Protein AF-0000000085070006 (afdb_homodimer)

InterPro domains:
  IPR004375 NanQ anomerase/TabA/YiaL family [PF04074] (1-152)
  IPR004375 NanQ anomerase/TabA/YiaL family [PTHR34986] (1-152)
  IPR004375 NanQ anomerase/TabA/YiaL family [TIGR00022] (1-152)
  IPR037012 NanQ anomerase/TabA/YiaL superfamily [G3DSA:2.60.120.370] (1-153)

Foldseek 3Di:
DDKDFLVCQVVCCVVDVLSVVVSVCVVPDDLVPDDAAKADDPPPQKIKGKDKDWFAAPQVWWWKAFAFWKKKKAWQADKFKKKKDFQVPADFPDDQDPVVGMTTHHCVVCVVRIDIGMDHRRMIDIDHRRMTMTPRHDPDIDITIMMIMIHGD/DDKDFLVCQVVCCVVDVLSVVVSVCVVPDDLVPDDAAKADDPPPQKIKGKDKDWFAAPQVWWKKAFQFWKKKKAWQADKFKKKKDFQVPADFPDDQDPVVGMTTHHCVVCVVRIDIGMDHRRMIDIDHRRMIMTPRHDPDIDITIMMIMIHGD

Secondary structure (DSSP, 8-state):
-EEEEGGGGGGGTTT-HHHHHHHHHHHHS-TTSSPSEEEESSTTSEEEEEEEEE-B-GGGS-EEE-SSEEEEEEEEESEEEEEEEE-TT---SS--BTTTTBEEE-HHHHGGG-EEEEEETTEEEEE-TTEEEEEEE-SS--EEEEEEEEEE-/-EEEEGGGGGGGTTT-HHHHHHHHHHHHS-TTSSPSEEEESSTTSEEEEEEEEE-B-GGGS-EEE-SSEEEEEEEEESEEEEEEEE-TT---SS--BTTTTBEEE-HHHHGGG-EEEEEETTEEEEE-TTEEEEEEE-SS--EEEEEEEEEE-

Radius of gyration: 18.98 Å; Cα contacts (8 Å, |Δi|>4): 764; chains: 2; bounding box: 38×50×46 Å

pLDDT: mean 96.72, std 2.33, range [86.94, 98.88]

Solvent-accessible surface area (backbone atoms only — not comparable to full-atom values): 15700 Å² total; per-residue (Å²): 67,38,43,46,49,56,90,55,46,76,62,53,34,60,56,35,70,62,55,28,50,50,52,50,49,63,72,73,51,74,65,88,75,52,72,72,42,78,46,70,76,53,58,88,48,24,29,38,36,37,43,75,49,64,25,34,50,58,88,78,42,58,29,33,30,27,73,55,34,27,41,39,38,32,28,69,36,50,54,36,27,33,37,36,34,73,36,88,89,66,74,60,71,42,76,72,35,78,90,76,39,37,28,36,27,53,38,86,87,41,53,90,70,38,21,58,35,72,41,39,50,53,22,33,35,39,34,43,52,58,28,29,33,20,76,58,13,26,95,58,74,31,64,26,37,35,37,36,34,40,30,53,103,69,37,44,46,50,57,90,55,45,76,62,54,32,59,57,34,71,62,56,29,51,49,50,50,48,60,73,74,51,73,66,91,76,53,71,71,42,79,46,70,77,54,58,89,47,25,29,37,36,37,44,75,48,64,26,34,52,58,87,79,42,58,30,33,30,26,72,55,34,24,41,39,37,32,28,69,38,47,54,34,27,32,36,35,36,74,35,86,89,67,73,59,72,42,76,72,34,77,91,77,40,35,28,36,28,54,38,86,88,40,55,88,70,40,21,57,37,72,42,40,50,52,22,35,36,39,35,45,51,58,28,29,33,20,77,60,13,25,96,58,75,31,64,29,36,35,36,38,34,40,28,53,103

Sequence (306 aa):
MIVDTLANRQIYTAINPRIAKALEHLATTDFSQLEVGRYELEGKDLFVIVNDYQTKPKELEPFEVHQQYIDVQYVVSGEEEFGYLPLANQIPSKAYNSEHDYANFDYESNKDDAAFIPLKAGMFALFFPDDIHMPGTGANASQVRKVVIKVRAMIVDTLANRQIYTAINPRIAKALEHLATTDFSQLEVGRYELEGKDLFVIVNDYQTKPKELEPFEVHQQYIDVQYVVSGEEEFGYLPLANQIPSKAYNSEHDYANFDYESNKDDAAFIPLKAGMFALFFPDDIHMPGTGANASQVRKVVIKVRA

Nearest PDB structures (foldseek):
  1s4c-assembly2_B  TM=8.547E-01  e=4.393E-13  Haemophilus influenzae
  1s4c-assembly1_A  TM=8.784E-01  e=7.721E-13  Haemophilus influenzae
  1s4c-assembly2_C  TM=8.406E-01  e=1.815E-11  Haemophilus influenzae
  4tsd-assembly1_A  TM=8.388E-01  e=7.432E-11  Helicobacter pylori 26695
  4diq-assembly1_B  TM=6.222E-01  e=4.261E-04  Homo sapiens

Structure (mmCIF, N/CA/C/O backbone):
data_AF-0000000085070006-model_v1
#
loop_
_entity.id
_entity.type
_entity.pdbx_description
1 polymer 'YhcH/YjgK/YiaL family protein'
#
loop_
_atom_site.group_PDB
_atom_site.id
_atom_site.type_symbol
_atom_site.label_atom_id
_atom_site.label_alt_id
_atom_site.label_comp_id
_atom_site.label_asym_id
_atom_site.label_entity_id
_atom_site.label_seq_id
_atom_site.pdbx_PDB_ins_code
_atom_site.Cartn_x
_atom_site.Cartn_y
_atom_site.Cartn_z
_atom_site.occupancy
_atom_site.B_iso_or_equiv
_atom_site.auth_seq_id
_atom_site.auth_comp_id
_atom_site.auth_asym_id
_atom_site.auth_atom_id
_atom_site.pdbx_PDB_model_num
ATOM 1 N N . MET A 1 1 ? 4.77 1.312 1.954 1 97.81 1 MET A N 1
ATOM 2 C CA . MET A 1 1 ? 3.465 1.912 2.221 1 97.81 1 MET A CA 1
ATOM 3 C C . MET A 1 1 ? 2.434 0.843 2.566 1 97.81 1 MET A C 1
ATOM 5 O O . MET A 1 1 ? 2.502 -0.279 2.059 1 97.81 1 MET A O 1
ATOM 9 N N . ILE A 1 2 ? 1.512 1.185 3.432 1 98.5 2 ILE A N 1
ATOM 10 C CA . ILE A 1 2 ? 0.329 0.389 3.738 1 98.5 2 ILE A CA 1
ATOM 11 C C . ILE A 1 2 ? -0.93 1.176 3.381 1 98.5 2 ILE A C 1
ATOM 13 O O . ILE A 1 2 ? -1.037 2.363 3.697 1 98.5 2 ILE A O 1
ATOM 17 N N . VAL A 1 3 ? -1.862 0.59 2.686 1 98.25 3 VAL A N 1
ATOM 18 C CA . VAL A 1 3 ? -3.176 1.159 2.408 1 98.25 3 VAL A CA 1
ATOM 19 C C . VAL A 1 3 ? -4.266 0.155 2.783 1 98.25 3 VAL A C 1
ATOM 21 O O . VAL A 1 3 ? -4.211 -1.007 2.373 1 98.25 3 VAL A O 1
ATOM 24 N N . ASP A 1 4 ? -5.238 0.61 3.541 1 98.12 4 ASP A N 1
ATOM 25 C CA . ASP A 1 4 ? -6.301 -0.296 3.973 1 98.12 4 ASP A CA 1
ATOM 26 C C . ASP A 1 4 ? -7.488 0.479 4.531 1 98.12 4 ASP A C 1
ATOM 28 O O . ASP A 1 4 ? -7.449 1.708 4.621 1 98.12 4 ASP A O 1
ATOM 32 N N . THR A 1 5 ? -8.578 -0.217 4.711 1 97.44 5 THR A N 1
ATOM 33 C CA . THR A 1 5 ? -9.68 0.343 5.488 1 97.44 5 THR A CA 1
ATOM 34 C C . THR A 1 5 ? -9.391 0.252 6.98 1 97.44 5 THR A C 1
ATOM 36 O O . THR A 1 5 ? -8.727 -0.684 7.438 1 97.44 5 THR A O 1
ATOM 39 N N . LEU A 1 6 ? -9.938 1.183 7.695 1 98 6 LEU A N 1
ATOM 40 C CA . LEU A 1 6 ? -9.703 1.224 9.133 1 98 6 LEU A CA 1
ATOM 41 C C . LEU A 1 6 ? -10.305 -0.003 9.812 1 98 6 LEU A C 1
ATOM 43 O O . LEU A 1 6 ? -9.852 -0.403 10.891 1 98 6 LEU A O 1
ATOM 47 N N . ALA A 1 7 ? -11.258 -0.602 9.203 1 96.19 7 ALA A N 1
ATOM 48 C CA . ALA A 1 7 ? -11.859 -1.823 9.727 1 96.19 7 ALA A CA 1
ATOM 49 C C . ALA A 1 7 ? -10.812 -2.922 9.898 1 96.19 7 ALA A C 1
ATOM 51 O O . ALA A 1 7 ? -10.961 -3.803 10.75 1 96.19 7 ALA A O 1
ATOM 52 N N . ASN A 1 8 ? -9.758 -2.867 9.156 1 97.06 8 ASN A N 1
ATOM 53 C CA . ASN A 1 8 ? -8.727 -3.895 9.172 1 97.06 8 ASN A CA 1
ATOM 54 C C . ASN A 1 8 ? -7.531 -3.471 10.023 1 97.06 8 ASN A C 1
ATOM 56 O O . ASN A 1 8 ? -6.461 -4.082 9.945 1 97.06 8 ASN A O 1
ATOM 60 N N . ARG A 1 9 ? -7.676 -2.547 10.883 1 97.88 9 ARG A N 1
ATOM 61 C CA . ARG A 1 9 ? -6.562 -1.927 11.594 1 97.88 9 ARG A CA 1
ATOM 62 C C . ARG A 1 9 ? -5.805 -2.953 12.422 1 97.88 9 ARG A C 1
ATOM 64 O O . ARG A 1 9 ? -4.594 -2.828 12.625 1 97.88 9 ARG A O 1
ATOM 71 N N . GLN A 1 10 ? -6.445 -4 12.852 1 97.44 10 GLN A N 1
ATOM 72 C CA . GLN A 1 10 ? -5.832 -4.969 13.75 1 97.44 10 GLN A CA 1
ATOM 73 C C . GLN A 1 10 ? -4.68 -5.703 13.07 1 97.44 10 GLN A C 1
ATOM 75 O O . GLN A 1 10 ? -3.768 -6.195 13.734 1 97.44 10 GLN A O 1
ATOM 80 N N . ILE A 1 11 ? -4.66 -5.754 11.797 1 96.88 11 ILE A N 1
ATOM 81 C CA . ILE A 1 11 ? -3.619 -6.43 11.031 1 96.88 11 ILE A CA 1
ATOM 82 C C . ILE A 1 11 ? -2.27 -5.77 11.297 1 96.88 11 ILE A C 1
ATOM 84 O O . ILE A 1 11 ? -1.236 -6.441 11.32 1 96.88 11 ILE A O 1
ATOM 88 N N . TYR A 1 12 ? -2.266 -4.523 11.641 1 98 12 TYR A N 1
ATOM 89 C CA . TYR A 1 12 ? -1.036 -3.742 11.555 1 98 12 TYR A CA 1
ATOM 90 C C . TYR A 1 12 ? -0.549 -3.34 12.938 1 98 12 TYR A C 1
ATOM 92 O O . TYR A 1 12 ? 0.484 -2.68 13.078 1 98 12 TYR A O 1
ATOM 100 N N . THR A 1 13 ? -1.253 -3.729 14 1 96.75 13 THR A N 1
ATOM 101 C CA . THR A 1 13 ? -0.985 -3.242 15.352 1 96.75 13 THR A CA 1
ATOM 102 C C . THR A 1 13 ? 0.362 -3.752 15.852 1 96.75 13 THR A C 1
ATOM 104 O O . THR A 1 13 ? 0.996 -3.117 16.703 1 96.75 13 THR A O 1
ATOM 107 N N . ALA A 1 14 ? 0.862 -4.812 15.289 1 96.38 14 ALA A N 1
ATOM 108 C CA . ALA A 1 14 ? 2.092 -5.422 15.789 1 96.38 14 ALA A CA 1
ATOM 109 C C . ALA A 1 14 ? 3.322 -4.766 15.172 1 96.38 14 ALA A C 1
ATOM 111 O O . ALA A 1 14 ? 4.449 -5.004 15.609 1 96.38 14 ALA A O 1
ATOM 112 N N . ILE A 1 15 ? 3.148 -3.912 14.203 1 96.88 15 ILE A N 1
ATOM 113 C CA . ILE A 1 15 ? 4.273 -3.303 13.5 1 96.88 15 ILE A CA 1
ATOM 114 C C . ILE A 1 15 ? 5.016 -2.354 14.438 1 96.88 15 ILE A C 1
ATOM 116 O O . ILE A 1 15 ? 6.246 -2.336 14.469 1 96.88 15 ILE A O 1
ATOM 120 N N . ASN A 1 16 ? 4.32 -1.608 15.156 1 95.5 16 ASN A N 1
ATOM 121 C CA . ASN A 1 16 ? 4.789 -0.542 16.031 1 95.5 16 ASN A CA 1
ATOM 122 C C . ASN A 1 16 ? 3.729 -0.145 17.047 1 95.5 16 ASN A C 1
ATOM 124 O O . ASN A 1 16 ? 2.58 0.119 16.688 1 95.5 16 ASN A O 1
ATOM 128 N N . PRO A 1 17 ? 4.109 -0.13 18.344 1 97 17 PRO A N 1
ATOM 129 C CA . PRO A 1 17 ? 3.111 0.196 19.359 1 97 17 PRO A CA 1
ATOM 130 C C . PRO A 1 17 ? 2.473 1.566 19.141 1 97 17 PRO A C 1
ATOM 132 O O . PRO A 1 17 ? 1.294 1.76 19.453 1 97 17 PRO A O 1
ATOM 135 N N . ARG A 1 18 ? 3.211 2.502 18.672 1 98.31 18 ARG A N 1
ATOM 136 C CA . ARG A 1 18 ? 2.645 3.828 18.438 1 98.31 18 ARG A CA 1
ATOM 137 C C . ARG A 1 18 ? 1.721 3.828 17.234 1 98.31 18 ARG A C 1
ATOM 139 O O . ARG A 1 18 ? 0.737 4.57 17.188 1 98.31 18 ARG A O 1
ATOM 146 N N . ILE A 1 19 ? 2.016 3.008 16.234 1 98.56 19 ILE A N 1
ATOM 147 C CA . ILE A 1 19 ? 1.092 2.84 15.117 1 98.56 19 ILE A CA 1
ATOM 148 C C . ILE A 1 19 ? -0.217 2.23 15.617 1 98.56 19 ILE A C 1
ATOM 150 O O . ILE A 1 19 ? -1.301 2.66 15.211 1 98.56 19 ILE A O 1
ATOM 154 N N . ALA A 1 20 ? -0.065 1.261 16.516 1 98.56 20 ALA A N 1
ATOM 155 C CA . ALA A 1 20 ? -1.253 0.659 17.109 1 98.56 20 ALA A CA 1
ATOM 156 C C . ALA A 1 20 ? -2.113 1.714 17.797 1 98.56 20 ALA A C 1
ATOM 158 O O . ALA A 1 20 ? -3.332 1.753 17.609 1 98.56 20 ALA A O 1
ATOM 159 N N . LYS A 1 21 ? -1.528 2.531 18.547 1 98.75 21 LYS A N 1
ATOM 160 C CA . LYS A 1 21 ? -2.232 3.6 19.25 1 98.75 21 LYS A CA 1
ATOM 161 C C . LYS A 1 21 ? -2.871 4.578 18.266 1 98.75 21 LYS A C 1
ATOM 163 O O . LYS A 1 21 ? -4.004 5.016 18.469 1 98.75 21 LYS A O 1
ATOM 168 N N . ALA A 1 22 ? -2.135 4.898 17.25 1 98.88 22 ALA A N 1
ATOM 169 C CA . ALA A 1 22 ? -2.645 5.816 16.234 1 98.88 22 ALA A CA 1
ATOM 170 C C . ALA A 1 22 ? -3.902 5.262 15.578 1 98.88 22 ALA A C 1
ATOM 172 O O . ALA A 1 22 ? -4.918 5.953 15.484 1 98.88 22 ALA A O 1
ATOM 173 N N . LEU A 1 23 ? -3.814 4.031 15.172 1 98.81 23 LEU A N 1
ATOM 174 C CA . LEU A 1 23 ? -4.938 3.412 14.477 1 98.81 23 LEU A CA 1
ATOM 175 C C . LEU A 1 23 ? -6.141 3.273 15.398 1 98.81 23 LEU A C 1
ATOM 177 O O . LEU A 1 23 ? -7.281 3.467 14.977 1 98.81 23 LEU A O 1
ATOM 181 N N . GLU A 1 24 ? -5.887 2.943 16.594 1 98.69 24 GLU A N 1
ATOM 182 C CA . GLU A 1 24 ? -6.969 2.869 17.578 1 98.69 24 GLU A CA 1
ATOM 183 C C . GLU A 1 24 ? -7.602 4.238 17.797 1 98.69 24 GLU A C 1
ATOM 185 O O . GLU A 1 24 ? -8.828 4.352 17.906 1 98.69 24 GLU A O 1
ATOM 190 N N . HIS A 1 25 ? -6.746 5.25 17.906 1 98.81 25 HIS A N 1
ATOM 191 C CA . HIS A 1 25 ? -7.25 6.609 18.062 1 98.81 25 HIS A CA 1
ATOM 192 C C . HIS A 1 25 ? -8.141 7.012 16.891 1 98.81 25 HIS A C 1
ATOM 194 O O . HIS A 1 25 ? -9.188 7.633 17.094 1 98.81 25 HIS A O 1
ATOM 200 N N . LEU A 1 26 ? -7.738 6.66 15.719 1 98.75 26 LEU A N 1
ATOM 201 C CA . LEU A 1 26 ? -8.547 6.945 14.547 1 98.75 26 LEU A CA 1
ATOM 202 C C . LEU A 1 26 ? -9.906 6.262 14.641 1 98.75 26 LEU A C 1
ATOM 204 O O . LEU A 1 26 ? -10.93 6.836 14.258 1 98.75 26 LEU A O 1
ATOM 208 N N . ALA A 1 27 ? -9.914 5.07 15.133 1 98.06 27 ALA A N 1
ATOM 209 C CA . ALA A 1 27 ? -11.117 4.242 15.148 1 98.06 27 ALA A CA 1
ATOM 210 C C . ALA A 1 27 ? -12.078 4.688 16.234 1 98.06 27 ALA A C 1
ATOM 212 O O . ALA A 1 27 ? -13.289 4.465 16.141 1 98.06 27 ALA A O 1
ATOM 213 N N . THR A 1 28 ? -11.594 5.34 17.25 1 97.94 28 THR A N 1
ATOM 214 C CA . THR A 1 28 ? -12.422 5.547 18.422 1 97.94 28 THR A CA 1
ATOM 215 C C . THR A 1 28 ? -12.727 7.031 18.625 1 97.94 28 THR A C 1
ATOM 217 O O . THR A 1 28 ? -13.484 7.402 19.516 1 97.94 28 THR A O 1
ATOM 220 N N . THR A 1 29 ? -12.156 7.895 17.859 1 98.12 29 THR A N 1
ATOM 221 C CA . THR A 1 29 ? -12.383 9.328 17.969 1 98.12 29 THR A CA 1
ATOM 222 C C . THR A 1 29 ? -13.336 9.812 16.891 1 98.12 29 THR A C 1
ATOM 224 O O . THR A 1 29 ? -13.227 9.406 15.727 1 98.12 29 THR A O 1
ATOM 227 N N . ASP A 1 30 ? -14.297 10.688 17.234 1 97.88 30 ASP A N 1
ATOM 228 C CA . ASP A 1 30 ? -15.156 11.336 16.25 1 97.88 30 ASP A CA 1
ATOM 229 C C . ASP A 1 30 ? -14.508 12.609 15.711 1 97.88 30 ASP A C 1
ATOM 231 O O . ASP A 1 30 ? -14.664 13.688 16.281 1 97.88 30 ASP A O 1
ATOM 235 N N . PHE A 1 31 ? -13.914 12.539 14.594 1 98.12 31 PHE A N 1
ATOM 236 C CA . PHE A 1 31 ? -13.148 13.648 14.031 1 98.12 31 PHE A CA 1
ATOM 237 C C . PHE A 1 31 ? -14.055 14.617 13.281 1 98.12 31 PHE A C 1
ATOM 239 O O . PHE A 1 31 ? -13.625 15.695 12.883 1 98.12 31 PHE A O 1
ATOM 246 N N . SER A 1 32 ? -15.227 14.234 13.094 1 95.06 32 SER A N 1
ATOM 247 C CA . SER A 1 32 ? -16.141 15.133 12.398 1 95.06 32 SER A CA 1
ATOM 248 C C . SER A 1 32 ? -16.453 16.359 13.242 1 95.06 32 SER A C 1
ATOM 250 O O . SER A 1 32 ? -16.859 17.406 12.711 1 95.06 32 SER A O 1
ATOM 252 N N . GLN A 1 33 ? -16.125 16.25 14.539 1 91.31 33 GLN A N 1
ATOM 253 C CA . GLN A 1 33 ? -16.516 17.328 15.445 1 91.31 33 GLN A CA 1
ATOM 254 C C . GLN A 1 33 ? -15.305 18.078 15.961 1 91.31 33 GLN A C 1
ATOM 256 O O . GLN A 1 33 ? -15.438 19.109 16.609 1 91.31 33 GLN A O 1
ATOM 261 N N . LEU A 1 34 ? -14.203 17.594 15.664 1 96.12 34 LEU A N 1
ATOM 262 C CA . LEU A 1 34 ? -12.984 18.203 16.156 1 96.12 34 LEU A CA 1
ATOM 263 C C . LEU A 1 34 ? -12.57 19.375 15.281 1 96.12 34 LEU A C 1
ATOM 265 O O . LEU A 1 34 ? -12.664 19.312 14.055 1 96.12 34 LEU A O 1
ATOM 269 N N . GLU A 1 35 ? -12.125 20.469 15.852 1 98.06 35 GLU A N 1
ATOM 270 C CA . GLU A 1 35 ? -11.617 21.594 15.086 1 98.06 35 GLU A CA 1
ATOM 271 C C . GLU A 1 35 ? -10.312 21.234 14.375 1 98.06 35 GLU A C 1
ATOM 273 O O . GLU A 1 35 ? -9.539 20.422 14.859 1 98.06 35 GLU A O 1
ATOM 278 N N . VAL A 1 36 ? -10.133 21.875 13.273 1 98.44 36 VAL A N 1
ATOM 279 C CA . VAL A 1 36 ? -8.852 21.766 12.594 1 98.44 36 VAL A CA 1
ATOM 280 C C . VAL A 1 36 ? -7.73 22.203 13.531 1 98.44 36 VAL A C 1
ATOM 282 O O . VAL A 1 36 ? -7.879 23.188 14.266 1 98.44 36 VAL A O 1
ATOM 285 N N . GLY A 1 37 ? -6.648 21.469 13.523 1 98.38 37 GLY A N 1
ATOM 286 C CA . GLY A 1 37 ? -5.539 21.828 14.391 1 98.38 37 GLY A CA 1
ATOM 287 C C . GLY A 1 37 ? -4.688 20.641 14.789 1 98.38 37 GLY A C 1
ATOM 288 O O . GLY A 1 37 ? -4.781 19.562 14.18 1 98.38 37 GLY A O 1
ATOM 289 N N . ARG A 1 38 ? -3.791 20.922 15.727 1 98.31 38 ARG A N 1
ATOM 290 C CA . ARG A 1 38 ? -2.832 19.922 16.203 1 98.31 38 ARG A CA 1
ATOM 291 C C . ARG A 1 38 ? -3.178 19.469 17.625 1 98.31 38 ARG A C 1
ATOM 293 O O . ARG A 1 38 ? -3.523 20.297 18.484 1 98.31 38 ARG A O 1
ATOM 300 N N . TYR A 1 39 ? -3.152 18.188 17.859 1 98.38 39 TYR A N 1
ATOM 301 C CA . TYR A 1 39 ? -3.438 17.578 19.156 1 98.38 39 TYR A CA 1
ATOM 302 C C . TYR A 1 39 ? -2.355 16.578 19.547 1 98.38 39 TYR A C 1
ATOM 304 O O . TYR A 1 39 ? -2.059 15.656 18.781 1 98.38 39 TYR A O 1
ATOM 312 N N . GLU A 1 40 ? -1.821 16.703 20.75 1 98.44 40 GLU A N 1
ATOM 313 C CA . GLU A 1 40 ? -0.785 15.781 21.203 1 98.44 40 GLU A CA 1
ATOM 314 C C . GLU A 1 40 ? -1.393 14.562 21.891 1 98.44 40 GLU A C 1
ATOM 316 O O . GLU A 1 40 ? -2.344 14.695 22.672 1 98.44 40 GLU A O 1
ATOM 321 N N . LEU A 1 41 ? -0.906 13.375 21.562 1 98.31 41 LEU A N 1
ATOM 322 C CA . LEU A 1 41 ? -1.242 12.148 22.281 1 98.31 41 LEU A CA 1
ATOM 323 C C . LEU A 1 41 ? -0.111 11.734 23.219 1 98.31 41 LEU A C 1
ATOM 325 O O . LEU A 1 41 ? -0.351 11.398 24.375 1 98.31 41 LEU A O 1
ATOM 329 N N . GLU A 1 42 ? 1.047 11.711 22.719 1 98.31 42 GLU A N 1
ATOM 330 C CA . GLU A 1 42 ? 2.268 11.453 23.469 1 98.31 42 GLU A CA 1
ATOM 331 C C . GLU A 1 42 ? 3.354 12.469 23.141 1 98.31 42 GLU A C 1
ATOM 333 O O . GLU A 1 42 ? 4.469 12.094 22.766 1 98.31 42 GLU A O 1
ATOM 338 N N . GLY A 1 43 ? 2.988 13.719 23.328 1 97.81 43 GLY A N 1
ATOM 339 C CA . GLY A 1 43 ? 3.918 14.789 23 1 97.81 43 GLY A CA 1
ATOM 340 C C . GLY A 1 43 ? 4.359 14.773 21.547 1 97.81 43 GLY A C 1
ATOM 341 O O . GLY A 1 43 ? 3.525 14.688 20.641 1 97.81 43 GLY A O 1
ATOM 342 N N . LYS A 1 44 ? 5.684 14.859 21.391 1 97.31 44 LYS A N 1
ATOM 343 C CA . LYS A 1 44 ? 6.234 14.93 20.031 1 97.31 44 LYS A CA 1
ATOM 344 C C . LYS A 1 44 ? 6.375 13.539 19.422 1 97.31 44 LYS A C 1
ATOM 346 O O . LYS A 1 44 ? 6.633 13.406 18.234 1 97.31 44 LYS A O 1
ATOM 351 N N . ASP A 1 45 ? 6.137 12.539 20.219 1 98.31 45 ASP A N 1
ATOM 352 C CA . ASP A 1 45 ? 6.324 11.188 19.719 1 98.31 45 ASP A CA 1
ATOM 353 C C . ASP A 1 45 ? 5.086 10.703 18.969 1 98.31 45 ASP A C 1
ATOM 355 O O . ASP A 1 45 ? 5.164 9.773 18.156 1 98.31 45 ASP A O 1
ATOM 359 N N . LEU A 1 46 ? 3.95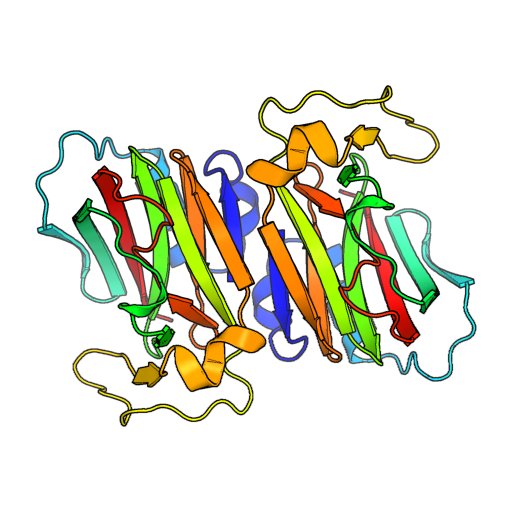5 11.242 19.328 1 98.81 46 LEU A N 1
ATOM 360 C CA . LEU A 1 46 ? 2.674 10.875 18.734 1 98.81 46 LEU A CA 1
ATOM 361 C C . LEU A 1 46 ? 1.688 12.039 18.812 1 98.81 46 LEU A C 1
ATOM 363 O O . LEU A 1 46 ? 1.244 12.414 19.906 1 98.81 46 LEU A O 1
ATOM 367 N N . PHE A 1 47 ? 1.367 12.609 17.609 1 98.81 47 PHE A N 1
ATOM 368 C CA . PHE A 1 47 ? 0.427 13.727 17.625 1 98.81 47 PHE A CA 1
ATOM 369 C C . PHE A 1 47 ? -0.442 13.719 16.375 1 98.81 47 PHE A C 1
ATOM 371 O O . PHE A 1 47 ? -0.099 13.078 15.383 1 98.81 47 PHE A O 1
ATOM 378 N N . VAL A 1 48 ? -1.553 14.414 16.469 1 98.81 48 VAL A N 1
ATOM 379 C CA . VAL A 1 48 ? -2.631 14.391 15.484 1 98.81 48 VAL A CA 1
ATOM 380 C C . VAL A 1 48 ? -2.754 15.766 14.82 1 98.81 48 VAL A C 1
ATOM 382 O O . VAL A 1 48 ? -2.678 16.797 15.492 1 98.81 48 VAL A O 1
ATOM 385 N N . ILE A 1 49 ? -2.9 15.781 13.547 1 98.75 49 ILE A N 1
ATOM 386 C CA . ILE A 1 49 ? -3.197 17 12.797 1 98.75 49 ILE A CA 1
ATOM 387 C C . ILE A 1 49 ? -4.5 16.812 12.023 1 98.75 49 ILE A C 1
ATOM 389 O O . ILE A 1 49 ? -4.621 15.906 11.195 1 98.75 49 ILE A O 1
ATOM 393 N N . VAL A 1 50 ? -5.465 17.656 12.359 1 98.75 50 VAL A N 1
ATOM 394 C CA . VAL A 1 50 ? -6.742 17.656 11.656 1 98.75 50 VAL A CA 1
ATOM 395 C C . VAL A 1 50 ? -6.758 18.781 10.609 1 98.75 50 VAL A C 1
ATOM 397 O O . VAL A 1 50 ? -6.484 19.938 10.938 1 98.75 50 VAL A O 1
ATOM 400 N N . ASN A 1 51 ? -7.051 18.391 9.359 1 98.31 51 ASN A N 1
ATOM 401 C CA . ASN A 1 51 ? -7.027 19.328 8.242 1 98.31 51 ASN A CA 1
ATOM 402 C C . ASN A 1 51 ? -8.328 19.281 7.445 1 98.31 51 ASN A C 1
ATOM 404 O O . ASN A 1 51 ? -8.922 18.219 7.277 1 98.31 51 ASN A O 1
ATOM 408 N N . ASP A 1 52 ? -8.742 20.484 6.973 1 98.38 52 ASP A N 1
ATOM 409 C CA . ASP A 1 52 ? -9.758 20.641 5.934 1 98.38 52 ASP A CA 1
ATOM 410 C C . ASP A 1 52 ? -9.195 21.344 4.707 1 98.38 52 ASP A C 1
ATOM 412 O O . ASP A 1 52 ? -8.547 22.391 4.832 1 98.38 52 ASP A O 1
ATOM 416 N N . TYR A 1 53 ? -9.461 20.719 3.537 1 98 53 TYR A N 1
ATOM 417 C CA . TYR A 1 53 ? -8.953 21.375 2.334 1 98 53 TYR A CA 1
ATOM 418 C C . TYR A 1 53 ? -9.703 20.891 1.097 1 98 53 TYR A C 1
ATOM 420 O O . TYR A 1 53 ? -10.5 19.953 1.172 1 98 53 TYR A O 1
ATOM 428 N N . GLN A 1 54 ? -9.484 21.594 0.014 1 98.06 54 GLN A N 1
ATOM 429 C CA . GLN A 1 54 ? -9.859 21.141 -1.323 1 98.06 54 GLN A CA 1
ATOM 430 C C . GLN A 1 54 ? -8.688 20.453 -2.021 1 98.06 54 GLN A C 1
ATOM 432 O O . GLN A 1 54 ? -7.566 20.969 -2.006 1 98.06 54 GLN A O 1
ATOM 437 N N . THR A 1 55 ? -8.969 19.297 -2.578 1 98.44 55 THR A N 1
ATOM 438 C CA . THR A 1 55 ? -7.895 18.641 -3.307 1 98.44 55 THR A CA 1
ATOM 439 C C . THR A 1 55 ? -7.438 19.484 -4.488 1 98.44 55 THR A C 1
ATOM 441 O O . THR A 1 55 ? -8.18 20.359 -4.961 1 98.44 55 THR A O 1
ATOM 444 N N . LYS A 1 56 ? -6.219 19.266 -4.914 1 97.94 56 LYS A N 1
ATOM 445 C CA . LYS A 1 56 ? -5.613 19.984 -6.035 1 97.94 56 LYS A CA 1
ATOM 446 C C . LYS A 1 56 ? -5.113 19.016 -7.098 1 97.94 56 LYS A C 1
ATOM 448 O O . LYS A 1 56 ? -4.875 17.844 -6.812 1 97.94 56 LYS A O 1
ATOM 453 N N . PRO A 1 57 ? -5.023 19.547 -8.344 1 97.19 57 PRO A N 1
ATOM 454 C CA . PRO A 1 57 ? -4.383 18.703 -9.352 1 97.19 57 PRO A CA 1
ATOM 455 C C . PRO A 1 57 ? -2.979 18.266 -8.938 1 97.19 57 PRO A C 1
ATOM 457 O O . PRO A 1 57 ? -2.23 19.047 -8.352 1 97.19 57 PRO A O 1
ATOM 460 N N . LYS A 1 58 ? -2.645 17 -9.234 1 96.75 58 LYS A N 1
ATOM 461 C CA . LYS A 1 58 ? -1.38 16.422 -8.805 1 96.75 58 LYS A CA 1
ATOM 462 C C . LYS A 1 58 ? -0.194 17.219 -9.32 1 96.75 58 LYS A C 1
ATOM 464 O O . LYS A 1 58 ? 0.853 17.281 -8.68 1 96.75 58 LYS A O 1
ATOM 469 N N . GLU A 1 59 ? -0.331 17.875 -10.461 1 96.19 59 GLU A N 1
ATOM 470 C CA . GLU A 1 59 ? 0.754 18.625 -11.078 1 96.19 59 GLU A CA 1
ATOM 471 C C . GLU A 1 59 ? 1.159 19.812 -10.227 1 96.19 59 GLU A C 1
ATOM 473 O O . GLU A 1 59 ? 2.242 20.375 -10.398 1 96.19 59 GLU A O 1
ATOM 478 N N . LEU A 1 60 ? 0.344 20.188 -9.305 1 95.25 60 LEU A N 1
ATOM 479 C CA . LEU A 1 60 ? 0.576 21.406 -8.516 1 95.25 60 LEU A CA 1
ATOM 480 C C . LEU A 1 60 ? 1.14 21.047 -7.141 1 95.25 60 LEU A C 1
ATOM 482 O O . LEU A 1 60 ? 1.496 21.938 -6.367 1 95.25 60 LEU A O 1
ATOM 486 N N . GLU A 1 61 ? 1.207 19.734 -6.824 1 95.06 61 GLU A N 1
ATOM 487 C CA . GLU A 1 61 ? 1.636 19.312 -5.492 1 95.06 61 GLU A CA 1
ATOM 488 C C . GLU A 1 61 ? 2.992 18.625 -5.547 1 95.06 61 GLU A C 1
ATOM 490 O O . GLU A 1 61 ? 3.275 17.875 -6.48 1 95.06 61 GLU A O 1
ATOM 495 N N . PRO A 1 62 ? 3.797 18.859 -4.562 1 94.44 62 PRO A N 1
ATOM 496 C CA . PRO A 1 62 ? 5.078 18.156 -4.508 1 94.44 62 PRO A CA 1
ATOM 497 C C . PRO A 1 62 ? 4.977 16.797 -3.822 1 94.44 62 PRO A C 1
ATOM 499 O O . PRO A 1 62 ? 4.07 16.578 -3.014 1 94.44 62 PRO A O 1
ATOM 502 N N . PHE A 1 63 ? 5.906 15.938 -4.195 1 97.62 63 PHE A N 1
ATOM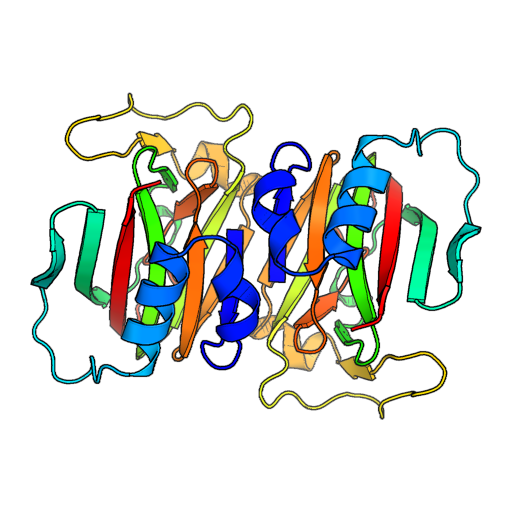 503 C CA . PHE A 1 63 ? 6.176 14.766 -3.373 1 97.62 63 PHE A CA 1
ATOM 504 C C . PHE A 1 63 ? 7.012 15.141 -2.154 1 97.62 63 PHE A C 1
ATOM 506 O O . PHE A 1 63 ? 7.824 16.062 -2.213 1 97.62 63 PHE A O 1
ATOM 513 N N . GLU A 1 64 ? 6.848 14.406 -1.131 1 97.69 64 GLU A N 1
ATOM 514 C CA . GLU A 1 64 ? 7.621 14.648 0.083 1 97.69 64 GLU A CA 1
ATOM 515 C C . GLU A 1 64 ? 8.008 13.336 0.759 1 97.69 64 GLU A C 1
ATOM 517 O O . GLU A 1 64 ? 7.402 12.297 0.501 1 97.69 64 GLU A O 1
ATOM 522 N N . VAL A 1 65 ? 8.969 13.414 1.564 1 97.31 65 VAL A N 1
ATOM 523 C CA . VAL A 1 65 ? 9.352 12.312 2.439 1 97.31 65 VAL A CA 1
ATOM 524 C C . VAL A 1 65 ? 9.672 12.844 3.836 1 97.31 65 VAL A C 1
ATOM 526 O O . VAL A 1 65 ? 10.109 13.992 3.986 1 97.31 65 VAL A O 1
ATOM 529 N N . HIS A 1 66 ? 9.32 12.086 4.828 1 97.69 66 HIS A N 1
ATOM 530 C CA . HIS A 1 66 ? 9.688 12.367 6.215 1 97.69 66 HIS A CA 1
ATOM 531 C C . HIS A 1 66 ? 10.703 11.352 6.734 1 97.69 66 HIS A C 1
ATOM 533 O O . HIS A 1 66 ? 10.625 10.172 6.402 1 97.69 66 HIS A O 1
ATOM 539 N N . GLN A 1 67 ? 11.586 11.836 7.582 1 95.94 67 GLN A N 1
ATOM 540 C CA . GLN A 1 67 ? 12.617 10.938 8.102 1 95.94 67 GLN A CA 1
ATOM 541 C C . GLN A 1 67 ? 12.398 10.641 9.578 1 95.94 67 GLN A C 1
ATOM 543 O O . GLN A 1 67 ? 12.805 9.586 10.07 1 95.94 67 GLN A O 1
ATOM 548 N N . GLN A 1 68 ? 11.727 11.469 10.242 1 97.69 68 GLN A N 1
ATOM 549 C CA . GLN A 1 68 ? 11.578 11.344 11.688 1 97.69 68 GLN A CA 1
ATOM 550 C C . GLN A 1 68 ? 10.242 10.711 12.055 1 97.69 68 GLN A C 1
ATOM 552 O O . GLN A 1 68 ? 10.109 10.094 13.109 1 97.69 68 GLN A O 1
ATOM 557 N N . TYR A 1 69 ? 9.336 10.805 11.148 1 98.44 69 TYR A N 1
ATOM 558 C CA . TYR A 1 69 ? 7.988 10.367 11.5 1 98.44 69 TYR A CA 1
ATOM 559 C C . TYR A 1 69 ? 7.426 9.43 10.43 1 98.44 69 TYR A C 1
ATOM 561 O O . TYR A 1 69 ? 7.715 9.594 9.242 1 98.44 69 TYR A O 1
ATOM 569 N N . ILE A 1 70 ? 6.695 8.508 10.891 1 98.56 70 ILE A N 1
ATOM 570 C CA . ILE A 1 70 ? 5.727 7.797 10.062 1 98.56 70 ILE A CA 1
ATOM 571 C C . ILE A 1 70 ? 4.434 8.609 9.969 1 98.56 70 ILE A C 1
ATOM 573 O O . ILE A 1 70 ? 3.961 9.148 10.969 1 98.56 70 ILE A O 1
ATOM 577 N N . ASP A 1 71 ? 3.939 8.766 8.805 1 98.75 71 ASP A N 1
ATOM 578 C CA . ASP A 1 71 ? 2.645 9.414 8.625 1 98.75 71 ASP A CA 1
ATOM 579 C C . ASP A 1 71 ? 1.516 8.383 8.578 1 98.75 71 ASP A C 1
ATOM 581 O O . ASP A 1 71 ? 1.493 7.523 7.699 1 98.75 71 ASP A O 1
ATOM 585 N N . VAL A 1 72 ? 0.618 8.484 9.477 1 98.81 72 VAL A N 1
ATOM 586 C CA . VAL A 1 72 ? -0.664 7.793 9.367 1 98.81 72 VAL A CA 1
ATOM 587 C C . VAL A 1 72 ? -1.721 8.742 8.812 1 98.81 72 VAL A C 1
ATOM 589 O O . VAL A 1 72 ? -2.205 9.625 9.531 1 98.81 72 VAL A O 1
ATOM 592 N N . GLN A 1 73 ? -2.043 8.594 7.566 1 98.81 73 GLN A N 1
ATOM 593 C CA . GLN A 1 73 ? -3.006 9.438 6.863 1 98.81 73 GLN A CA 1
ATOM 594 C C . GLN A 1 73 ? -4.391 8.797 6.852 1 98.81 73 GLN A C 1
ATOM 596 O O . GLN A 1 73 ? -4.535 7.625 6.508 1 98.81 73 GLN A O 1
ATOM 601 N N . TYR A 1 74 ? -5.395 9.547 7.23 1 98.88 74 TYR A N 1
ATOM 602 C CA . TYR A 1 74 ? -6.746 9 7.328 1 98.88 74 TYR A CA 1
ATOM 603 C C . TYR A 1 74 ? -7.77 9.977 6.754 1 98.88 74 TYR A C 1
ATOM 605 O O . TYR A 1 74 ? -7.785 11.156 7.117 1 98.88 74 TYR A O 1
ATOM 613 N N . VAL A 1 75 ? -8.609 9.484 5.836 1 98.62 75 VAL A N 1
ATOM 614 C CA . VAL A 1 75 ? -9.68 10.305 5.273 1 98.62 75 VAL A CA 1
ATOM 615 C C . VAL A 1 75 ? -10.953 10.133 6.094 1 98.62 75 VAL A C 1
ATOM 617 O O . VAL A 1 75 ? -11.562 9.062 6.09 1 98.62 75 VAL A O 1
ATOM 620 N N . VAL A 1 76 ? -11.305 11.195 6.762 1 98.62 76 VAL A N 1
ATOM 621 C CA . VAL A 1 76 ? -12.531 11.195 7.555 1 98.62 76 VAL A CA 1
ATOM 622 C C . VAL A 1 76 ? -13.742 11.344 6.637 1 98.62 76 VAL A C 1
ATOM 624 O O . VAL A 1 76 ? -14.703 10.578 6.734 1 98.62 76 VAL A O 1
ATOM 627 N N . SER A 1 77 ? -13.68 12.273 5.758 1 98.38 77 SER A N 1
ATOM 628 C CA . SER A 1 77 ? -14.711 12.508 4.758 1 98.38 77 SER A CA 1
ATOM 629 C C . SER A 1 77 ? -14.109 12.992 3.443 1 98.38 77 SER A C 1
ATOM 631 O O . SER A 1 77 ? -13.039 13.60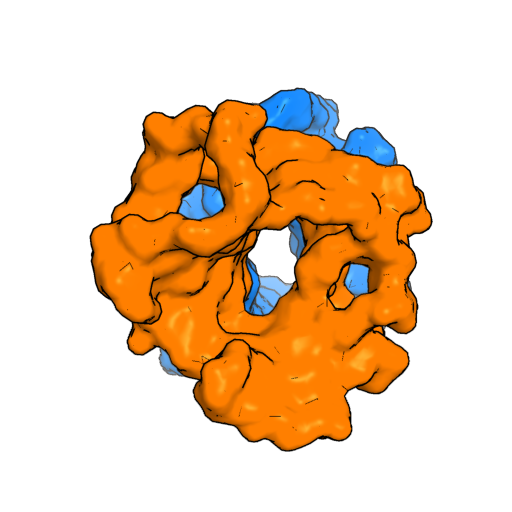9 3.436 1 98.38 77 SER A O 1
ATOM 633 N N . GLY A 1 78 ? -14.836 12.688 2.316 1 97.31 78 GLY A N 1
ATOM 634 C CA . GLY A 1 78 ? -14.328 12.992 0.988 1 97.31 78 GLY A CA 1
ATOM 635 C C . GLY A 1 78 ? -13.422 11.906 0.437 1 97.31 78 GLY A C 1
ATOM 636 O O . GLY A 1 78 ? -13.57 10.727 0.782 1 97.31 78 GLY A O 1
ATOM 637 N N . GLU A 1 79 ? -12.711 12.289 -0.553 1 96.69 79 GLU A N 1
ATOM 638 C CA . GLU A 1 79 ? -11.766 11.398 -1.221 1 96.69 79 GLU A CA 1
ATOM 639 C C . GLU A 1 79 ? -10.586 12.18 -1.807 1 96.69 79 GLU A C 1
ATOM 641 O O . GLU A 1 79 ? -10.75 13.32 -2.23 1 96.69 79 GLU A O 1
ATOM 646 N N . GLU A 1 80 ? -9.469 11.523 -1.764 1 97.69 80 GLU A N 1
ATOM 647 C CA . GLU A 1 80 ? -8.289 12.086 -2.424 1 97.69 80 GLU A CA 1
ATOM 648 C C . GLU A 1 80 ? -7.461 10.992 -3.092 1 97.69 80 GLU A C 1
ATOM 650 O O . GLU A 1 80 ? -7.859 9.828 -3.117 1 97.69 80 GLU A O 1
ATOM 655 N N . GLU A 1 81 ? -6.438 11.438 -3.715 1 96.56 81 GLU A N 1
ATOM 656 C CA . GLU A 1 81 ? -5.426 10.547 -4.281 1 96.56 81 GLU A CA 1
ATOM 657 C C . GLU A 1 81 ? -4.051 10.82 -3.676 1 96.56 81 GLU A C 1
ATOM 659 O O . GLU A 1 81 ? -3.66 11.977 -3.506 1 96.56 81 GLU A O 1
ATOM 664 N N . PHE A 1 82 ? -3.348 9.734 -3.352 1 97.06 82 PHE A N 1
ATOM 665 C CA . PHE A 1 82 ? -1.988 9.859 -2.84 1 97.06 82 PHE A CA 1
ATOM 666 C C . PHE A 1 82 ? -0.974 9.398 -3.881 1 97.06 82 PHE A C 1
ATOM 668 O O . PHE A 1 82 ? -1.075 8.289 -4.406 1 97.06 82 PHE A O 1
ATOM 675 N N . GLY A 1 83 ? -0.03 10.258 -4.152 1 97.69 83 GLY A N 1
ATOM 676 C CA . GLY A 1 83 ? 1.143 9.766 -4.863 1 97.69 83 GLY A CA 1
ATOM 677 C C . GLY A 1 83 ? 2.078 8.961 -3.98 1 97.69 83 GLY A C 1
ATOM 678 O O . GLY A 1 83 ? 2.223 9.25 -2.791 1 97.69 83 GLY A O 1
ATOM 679 N N . TYR A 1 84 ? 2.705 7.957 -4.559 1 97.94 84 TYR A N 1
ATOM 680 C CA . TYR A 1 84 ? 3.656 7.121 -3.832 1 97.94 84 TYR A CA 1
ATOM 681 C C . TYR A 1 84 ? 4.773 6.641 -4.75 1 97.94 84 TYR A C 1
ATOM 683 O O . TYR A 1 84 ? 4.523 6.262 -5.895 1 97.94 84 TYR A O 1
ATOM 691 N N . LEU A 1 85 ? 5.938 6.688 -4.277 1 96.38 85 LEU A N 1
ATOM 692 C CA . LEU A 1 85 ? 7.055 5.926 -4.824 1 96.38 85 LEU A CA 1
ATOM 693 C C . LEU A 1 85 ? 8.109 5.664 -3.754 1 96.38 85 LEU A C 1
ATOM 695 O O . LEU A 1 85 ? 8.25 6.445 -2.809 1 96.38 85 LEU A O 1
ATOM 699 N N . PRO A 1 86 ? 8.844 4.547 -3.883 1 95.88 86 PRO A N 1
ATOM 700 C CA . PRO A 1 86 ? 9.922 4.301 -2.92 1 95.88 86 PRO A CA 1
ATOM 701 C C . PRO A 1 86 ? 11.047 5.324 -3.018 1 95.88 86 PRO A C 1
ATOM 703 O O . PRO A 1 86 ? 11.359 5.801 -4.109 1 95.88 86 PRO A O 1
ATOM 706 N N . LEU A 1 87 ? 11.625 5.734 -1.934 1 94.56 87 LEU A N 1
ATOM 707 C CA . LEU A 1 87 ? 12.742 6.672 -1.915 1 94.56 87 LEU A CA 1
ATOM 708 C C . LEU A 1 87 ? 13.914 6.129 -2.719 1 94.56 87 LEU A C 1
ATOM 710 O O . LEU A 1 87 ? 14.445 6.816 -3.594 1 94.56 87 LEU A O 1
ATOM 714 N N . ALA A 1 88 ? 14.32 4.867 -2.586 1 89.31 88 ALA A N 1
ATOM 715 C CA . ALA A 1 88 ? 15.414 4.227 -3.311 1 89.31 88 ALA A CA 1
ATOM 716 C C . ALA A 1 88 ? 16.469 5.246 -3.738 1 89.31 88 ALA A C 1
ATOM 718 O O . ALA A 1 88 ? 17.062 5.926 -2.896 1 89.31 88 ALA A O 1
ATOM 719 N N . ASN A 1 89 ? 16.703 5.535 -5 1 86.94 89 ASN A N 1
ATOM 720 C CA . ASN A 1 89 ? 17.766 6.402 -5.516 1 86.94 89 ASN A CA 1
ATOM 721 C C . ASN A 1 89 ? 17.203 7.734 -6.012 1 86.94 89 ASN A C 1
ATOM 723 O O . ASN A 1 89 ? 17.812 8.398 -6.848 1 86.94 89 ASN A O 1
ATOM 727 N N . GLN A 1 90 ? 16.078 8.078 -5.465 1 91.44 90 GLN A N 1
ATOM 728 C CA . GLN A 1 90 ? 15.469 9.336 -5.891 1 91.44 90 GLN A CA 1
ATOM 729 C C . GLN A 1 90 ? 16.25 10.531 -5.352 1 91.44 90 GLN A C 1
ATOM 731 O O . GLN A 1 90 ? 16.766 10.484 -4.238 1 91.44 90 GLN A O 1
ATOM 736 N N . ILE A 1 91 ? 16.266 11.656 -6.156 1 92.06 91 ILE A N 1
ATOM 737 C CA . ILE A 1 91 ? 16.984 12.875 -5.801 1 92.06 91 ILE A CA 1
ATOM 738 C C . ILE A 1 91 ? 15.984 13.969 -5.41 1 92.06 91 ILE A C 1
ATOM 740 O O . ILE A 1 91 ? 15.156 14.383 -6.227 1 92.06 91 ILE A O 1
ATOM 744 N N . PRO A 1 92 ? 16.109 14.422 -4.23 1 94.12 92 PRO A N 1
ATOM 745 C CA . PRO A 1 92 ? 15.188 15.484 -3.812 1 94.12 92 PRO A CA 1
ATOM 746 C C . PRO A 1 92 ? 15.406 16.797 -4.57 1 94.12 92 PRO A C 1
ATOM 748 O O . PRO A 1 92 ? 16.516 17.078 -5.008 1 94.12 92 PRO A O 1
ATOM 751 N N . SER A 1 93 ? 14.344 17.516 -4.77 1 93.38 93 SER A N 1
ATOM 752 C CA . SER A 1 93 ? 14.43 18.828 -5.418 1 93.38 93 SER A CA 1
ATOM 753 C C . SER A 1 93 ? 15.008 19.875 -4.477 1 93.38 93 SER A C 1
ATOM 755 O O . SER A 1 93 ? 15.555 20.891 -4.922 1 93.38 93 SER A O 1
ATOM 757 N N . LYS A 1 94 ? 14.797 19.688 -3.182 1 89.88 94 LYS A N 1
ATOM 758 C CA . LYS A 1 94 ? 15.367 20.531 -2.135 1 89.88 94 LYS A CA 1
ATOM 759 C C . LYS A 1 94 ? 15.992 19.688 -1.03 1 89.88 94 LYS A C 1
ATOM 761 O O . LYS A 1 94 ? 15.594 18.547 -0.817 1 89.88 94 LYS A O 1
ATOM 766 N N . ALA A 1 95 ? 16.875 20.312 -0.387 1 90.06 95 ALA A N 1
ATOM 767 C CA . ALA A 1 95 ? 17.547 19.609 0.707 1 90.06 95 ALA A CA 1
ATOM 768 C C . ALA A 1 95 ? 16.578 19.312 1.847 1 90.06 95 ALA A C 1
ATOM 770 O O . ALA A 1 95 ? 15.625 20.078 2.068 1 90.06 95 ALA A O 1
ATOM 771 N N . TYR A 1 96 ? 16.859 18.188 2.482 1 94.75 96 TYR A N 1
ATOM 772 C CA . TYR A 1 96 ? 16.078 17.797 3.643 1 94.75 96 TYR A CA 1
ATOM 773 C C . 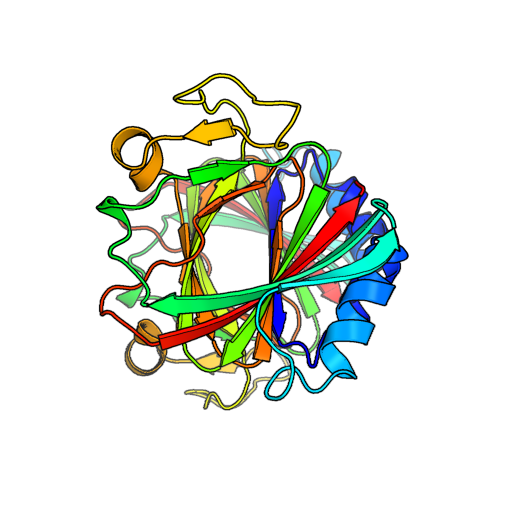TYR A 1 96 ? 16.062 18.891 4.699 1 94.75 96 TYR A C 1
ATOM 775 O O . TYR A 1 96 ? 17.125 19.438 5.047 1 94.75 96 TYR A O 1
ATOM 783 N N . ASN A 1 97 ? 14.898 19.25 5.152 1 95.31 97 ASN A N 1
ATOM 784 C CA . ASN A 1 97 ? 14.711 20.188 6.25 1 95.31 97 ASN A CA 1
ATOM 785 C C . ASN A 1 97 ? 14.484 19.469 7.574 1 95.31 97 ASN A C 1
ATOM 787 O O . ASN A 1 97 ? 13.383 19 7.852 1 95.31 97 ASN A O 1
ATOM 791 N N . SER A 1 98 ? 15.414 19.422 8.414 1 93.56 98 SER A N 1
ATOM 792 C CA . SER A 1 98 ? 15.352 18.656 9.656 1 93.56 98 SER A CA 1
ATOM 793 C C . SER A 1 98 ? 14.367 19.266 10.641 1 93.56 98 SER A C 1
ATOM 795 O O . SER A 1 98 ? 13.758 18.562 11.445 1 93.56 98 SER A O 1
ATOM 797 N N . GLU A 1 99 ? 14.227 20.547 10.57 1 93.31 99 GLU A N 1
ATOM 798 C CA . GLU A 1 99 ? 13.312 21.234 11.477 1 93.31 99 GLU A CA 1
ATOM 799 C C . GLU A 1 99 ? 11.859 20.875 11.18 1 93.31 99 GLU A C 1
ATOM 801 O O . GLU A 1 99 ? 11.062 20.688 12.102 1 93.31 99 GLU A O 1
ATOM 806 N N . HIS A 1 100 ? 11.578 20.719 10 1 93.44 100 HIS A N 1
ATOM 807 C CA . HIS A 1 100 ? 10.195 20.453 9.625 1 93.44 100 HIS A CA 1
ATOM 808 C C . HIS A 1 100 ? 10.023 19 9.172 1 93.44 100 HIS A C 1
ATOM 810 O O . HIS A 1 100 ? 8.914 18.578 8.828 1 93.44 100 HIS A O 1
ATOM 816 N N . ASP A 1 101 ? 11.07 18.266 9.109 1 96.94 101 ASP A N 1
ATOM 817 C CA . ASP A 1 101 ? 11.109 16.828 8.828 1 96.94 101 ASP A CA 1
ATOM 818 C C . ASP A 1 101 ? 10.531 16.531 7.449 1 96.94 101 ASP A C 1
ATOM 820 O O . ASP A 1 101 ? 9.625 15.703 7.316 1 96.94 101 ASP A O 1
ATOM 824 N N . TYR A 1 102 ? 11.031 17.234 6.418 1 95.12 102 TYR A N 1
ATOM 825 C CA . TYR A 1 102 ? 10.617 16.812 5.086 1 95.12 102 TYR A CA 1
ATOM 826 C C . TYR A 1 102 ? 11.656 17.203 4.043 1 95.12 102 TYR A C 1
ATOM 828 O O . TYR A 1 102 ? 12.445 18.125 4.262 1 95.12 102 TYR A O 1
ATOM 836 N N . ALA A 1 103 ? 11.742 16.484 3.012 1 95.69 103 ALA A N 1
ATOM 837 C CA . ALA A 1 103 ? 12.344 16.812 1.72 1 95.69 103 ALA A CA 1
ATOM 838 C C . ALA A 1 103 ? 11.312 16.719 0.597 1 95.69 103 ALA A C 1
ATOM 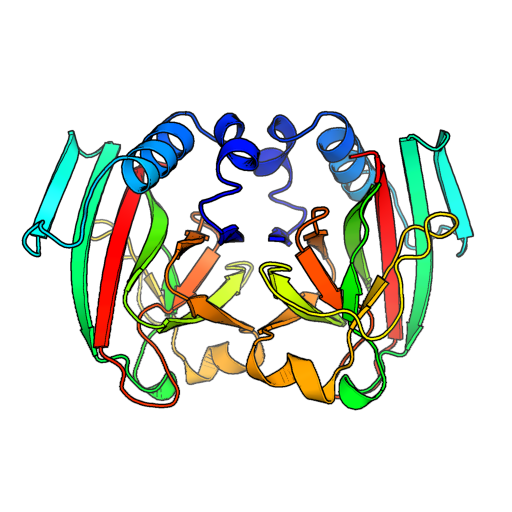840 O O . ALA A 1 103 ? 10.391 15.906 0.66 1 95.69 103 ALA A O 1
ATOM 841 N N . ASN A 1 104 ? 11.5 17.562 -0.41 1 96.44 104 ASN A N 1
ATOM 842 C CA . ASN A 1 104 ? 10.555 17.578 -1.518 1 96.44 104 ASN A CA 1
ATOM 843 C C . ASN A 1 104 ? 11.156 16.969 -2.781 1 96.44 104 ASN A C 1
ATOM 845 O O . ASN A 1 104 ? 12.367 17.016 -2.973 1 96.44 104 ASN A O 1
ATOM 849 N N . PHE A 1 105 ? 10.289 16.391 -3.514 1 96.62 105 PHE A N 1
ATOM 850 C CA . PHE A 1 105 ? 10.602 15.859 -4.836 1 96.62 105 PHE A CA 1
ATOM 851 C C . PHE A 1 105 ? 9.641 16.406 -5.879 1 96.62 105 PHE A C 1
ATOM 853 O O . PHE A 1 105 ? 8.438 16.531 -5.629 1 96.62 105 PHE A O 1
ATOM 860 N N . ASP A 1 106 ? 10.172 16.75 -6.953 1 94.31 106 ASP A N 1
ATOM 861 C CA . ASP A 1 106 ? 9.375 17.406 -7.98 1 94.31 106 ASP A CA 1
ATOM 862 C C . ASP A 1 106 ? 8.453 16.422 -8.688 1 94.31 106 ASP A C 1
ATOM 864 O O . ASP A 1 106 ? 8.836 15.266 -8.914 1 94.31 106 ASP A O 1
ATOM 868 N N . TYR A 1 107 ? 7.285 16.891 -9.086 1 95.62 107 TYR A N 1
ATOM 869 C CA . TYR A 1 107 ? 6.289 16.062 -9.758 1 95.62 107 TYR A CA 1
ATOM 870 C C . TYR A 1 107 ? 6.785 15.602 -11.117 1 95.62 107 TYR A C 1
ATOM 872 O O . TYR A 1 107 ? 6.766 14.406 -11.422 1 95.62 107 TYR A O 1
ATOM 880 N N . GLU A 1 108 ? 7.328 16.5 -11.922 1 94.94 108 GLU A N 1
ATOM 881 C CA . GLU A 1 108 ? 7.656 16.203 -13.312 1 94.94 108 GLU A CA 1
ATOM 882 C C . GLU A 1 108 ? 8.75 15.141 -13.414 1 94.94 108 GLU A C 1
ATOM 884 O O . GLU A 1 108 ? 8.672 14.242 -14.25 1 94.94 108 GLU A O 1
ATOM 889 N N . SER A 1 109 ? 9.695 15.18 -12.492 1 94.38 109 SER A N 1
ATOM 890 C CA . SER A 1 109 ? 10.836 14.273 -12.555 1 94.38 109 SER A CA 1
ATOM 891 C C . SER A 1 109 ? 10.484 12.906 -11.977 1 94.38 109 SER A C 1
ATOM 893 O O . SER A 1 109 ? 11.203 11.93 -12.203 1 94.38 109 SER A O 1
ATOM 895 N N . ASN A 1 110 ? 9.25 12.836 -11.242 1 95.06 110 ASN A N 1
ATOM 896 C CA . ASN A 1 110 ? 8.984 11.609 -10.5 1 95.06 110 ASN A CA 1
ATOM 897 C C . ASN A 1 110 ? 7.652 10.984 -10.906 1 95.06 110 ASN A C 1
ATOM 899 O O . ASN A 1 110 ? 7.348 9.852 -10.523 1 95.06 110 ASN A O 1
ATOM 903 N N . LYS A 1 111 ? 6.914 11.609 -11.734 1 93.94 111 LYS A N 1
ATOM 904 C CA . LYS A 1 111 ? 5.547 11.211 -12.055 1 93.94 111 LYS A CA 1
ATOM 905 C C . LYS A 1 111 ? 5.516 9.852 -12.734 1 93.94 111 LYS A C 1
ATOM 907 O O . LYS A 1 111 ? 4.59 9.062 -12.516 1 93.94 111 LYS A O 1
ATOM 912 N N . ASP A 1 112 ? 6.523 9.492 -13.492 1 89.75 112 ASP A N 1
ATOM 913 C CA . ASP A 1 112 ? 6.496 8.258 -14.273 1 89.75 112 ASP A CA 1
ATOM 914 C C . ASP A 1 112 ? 6.789 7.047 -13.391 1 89.75 112 ASP A C 1
ATOM 916 O O . ASP A 1 112 ? 6.438 5.918 -13.742 1 89.75 112 ASP A O 1
ATOM 920 N N . ASP A 1 113 ? 7.398 7.301 -12.219 1 91.06 113 ASP A N 1
ATOM 921 C CA . ASP A 1 113 ? 7.734 6.223 -11.289 1 91.06 113 ASP A CA 1
ATOM 922 C C . ASP A 1 113 ? 6.699 6.113 -10.18 1 91.06 113 ASP A C 1
ATOM 924 O O . ASP A 1 113 ? 6.727 5.168 -9.383 1 91.06 113 ASP A O 1
ATOM 928 N N . ALA A 1 114 ? 5.75 6.977 -10.172 1 95.31 114 ALA A N 1
ATOM 929 C CA . ALA A 1 114 ? 4.852 7.086 -9.031 1 95.31 114 ALA A CA 1
ATOM 930 C C . ALA A 1 114 ? 3.529 6.375 -9.297 1 95.31 114 ALA A C 1
ATOM 932 O O . ALA A 1 114 ? 3.117 6.234 -10.453 1 95.31 114 ALA A O 1
ATOM 933 N N . ALA A 1 115 ? 2.982 5.867 -8.266 1 94.81 115 ALA A N 1
ATOM 934 C CA . ALA A 1 115 ? 1.593 5.418 -8.266 1 94.81 115 ALA A CA 1
ATOM 935 C C . ALA A 1 115 ? 0.678 6.469 -7.645 1 94.81 115 ALA A C 1
ATOM 937 O O . ALA A 1 115 ? 1.104 7.242 -6.781 1 94.81 115 ALA A O 1
ATOM 938 N N . PHE A 1 116 ? -0.513 6.488 -8.109 1 95.81 116 PHE A N 1
ATOM 939 C CA . PHE A 1 116 ? -1.525 7.359 -7.52 1 95.81 116 PHE A CA 1
ATOM 940 C C . PHE A 1 116 ? -2.711 6.543 -7.02 1 95.81 116 PHE A C 1
ATOM 942 O O . PHE A 1 116 ? -3.443 5.949 -7.812 1 95.81 116 PHE A O 1
ATOM 949 N N . ILE A 1 117 ? -2.893 6.543 -5.699 1 96.44 117 ILE A N 1
ATOM 950 C CA . ILE A 1 117 ? -3.814 5.629 -5.035 1 96.44 117 ILE A CA 1
ATOM 951 C C . ILE A 1 117 ? -4.988 6.414 -4.457 1 96.44 117 ILE A C 1
ATOM 953 O O . ILE A 1 117 ? -4.801 7.316 -3.637 1 96.44 117 ILE A O 1
ATOM 957 N N . PRO A 1 118 ? -6.16 6.043 -4.871 1 95.38 118 PRO A N 1
ATOM 958 C CA . PRO A 1 118 ? -7.312 6.684 -4.227 1 95.38 118 PRO A CA 1
ATOM 959 C C . PRO A 1 118 ? -7.445 6.309 -2.754 1 95.38 118 PRO A C 1
ATOM 961 O O . PRO A 1 118 ? -7.234 5.152 -2.385 1 95.38 118 PRO A O 1
ATOM 964 N N . LEU A 1 119 ? -7.707 7.227 -1.962 1 96.44 119 LEU A N 1
ATOM 965 C CA . LEU A 1 119 ? -8.047 7.055 -0.555 1 96.44 119 LEU A CA 1
ATOM 966 C C . LEU A 1 119 ? -9.406 7.676 -0.245 1 96.44 119 LEU A C 1
ATOM 968 O O . LEU A 1 119 ? -9.578 8.891 -0.371 1 96.44 119 LEU A O 1
ATOM 972 N N . LYS A 1 120 ? -10.312 6.848 0.134 1 95.81 120 LYS A N 1
ATOM 973 C CA . LYS A 1 120 ? -11.688 7.266 0.414 1 95.81 120 LYS A CA 1
ATOM 974 C C . LYS A 1 120 ? -11.953 7.297 1.915 1 95.81 120 LYS A C 1
ATOM 976 O O . LYS A 1 120 ? -11.148 6.801 2.707 1 95.81 120 LYS A O 1
ATOM 981 N N . ALA A 1 121 ? -13.102 7.91 2.223 1 97.25 121 ALA A N 1
ATOM 982 C CA . ALA A 1 121 ? -13.5 7.961 3.627 1 97.25 121 ALA A CA 1
ATOM 983 C C . ALA A 1 121 ? -13.43 6.578 4.27 1 97.25 121 ALA A C 1
ATOM 985 O O . ALA A 1 121 ? -13.891 5.594 3.689 1 97.25 121 ALA A O 1
ATOM 986 N N . GLY A 1 122 ? -12.773 6.539 5.434 1 97.5 122 GLY A N 1
ATOM 987 C CA . GLY A 1 122 ? -12.664 5.285 6.16 1 97.5 122 GLY A CA 1
ATOM 988 C C . GLY A 1 122 ? -11.375 4.535 5.863 1 97.5 122 GLY A C 1
ATOM 989 O O . GLY A 1 122 ? -11.078 3.527 6.504 1 97.5 122 GLY A O 1
ATOM 990 N N . MET A 1 123 ? -10.641 5.008 4.91 1 97.81 123 MET A N 1
ATOM 991 C CA . MET A 1 123 ? -9.359 4.383 4.574 1 97.81 123 MET A CA 1
ATOM 992 C C . MET A 1 123 ? -8.203 5.152 5.195 1 97.81 123 MET A C 1
ATOM 994 O O . MET A 1 123 ? -8.305 6.352 5.445 1 97.81 123 MET A O 1
ATOM 998 N N . PHE A 1 124 ? -7.098 4.402 5.434 1 98.75 124 PHE A N 1
ATOM 999 C CA . PHE A 1 124 ? -5.855 5.016 5.891 1 98.75 124 PHE A CA 1
ATOM 1000 C C . PHE A 1 124 ? -4.68 4.555 5.043 1 98.75 124 PHE A C 1
ATOM 1002 O O . PHE A 1 124 ? -4.773 3.555 4.328 1 98.75 124 PHE A O 1
ATOM 1009 N N . ALA A 1 125 ? -3.621 5.328 5.105 1 98.69 125 ALA A N 1
ATOM 1010 C CA . ALA A 1 125 ? -2.324 4.98 4.531 1 98.69 125 ALA A CA 1
ATOM 1011 C C . ALA A 1 125 ? -1.198 5.234 5.527 1 98.69 125 ALA A C 1
ATOM 1013 O O . ALA A 1 125 ? -1.212 6.238 6.246 1 98.69 125 ALA A O 1
ATOM 1014 N N . LEU A 1 126 ? -0.267 4.316 5.629 1 98.75 126 LEU A N 1
ATOM 1015 C CA . LEU A 1 126 ? 0.973 4.5 6.375 1 98.75 126 LEU A CA 1
ATOM 1016 C C . LEU A 1 126 ? 2.146 4.738 5.43 1 98.75 126 LEU A C 1
ATOM 1018 O O . LEU A 1 126 ? 2.381 3.945 4.512 1 98.75 126 LEU A O 1
ATOM 1022 N N . PHE A 1 127 ? 2.805 5.824 5.672 1 98.62 127 PHE A N 1
ATOM 1023 C CA . PHE A 1 127 ? 4.035 6.113 4.945 1 98.62 127 PHE A CA 1
ATOM 1024 C C . PHE A 1 127 ? 5.23 6.129 5.895 1 98.62 127 PHE A C 1
ATOM 1026 O O . PHE A 1 127 ? 5.312 6.977 6.785 1 98.62 127 PHE A O 1
ATOM 1033 N N . PHE A 1 128 ? 6.172 5.219 5.695 1 98.19 128 PHE A N 1
ATOM 1034 C CA . PHE A 1 128 ? 7.398 5.102 6.473 1 98.19 128 PHE A CA 1
ATOM 1035 C C . PHE A 1 128 ? 8.477 6.031 5.93 1 98.19 128 PHE A C 1
ATOM 1037 O O . PHE A 1 128 ? 8.289 6.656 4.879 1 98.19 128 PHE A O 1
ATOM 1044 N N . PRO A 1 129 ? 9.562 6.234 6.621 1 96.38 129 PRO A N 1
ATOM 1045 C CA . PRO A 1 129 ? 10.609 7.172 6.215 1 96.38 129 PRO A CA 1
ATOM 1046 C C . PRO A 1 129 ? 11.156 6.883 4.82 1 96.38 129 PRO A C 1
ATOM 1048 O O . PRO A 1 129 ? 11.688 7.781 4.164 1 96.38 129 PRO A O 1
ATOM 1051 N N . ASP A 1 130 ? 10.969 5.715 4.27 1 95.5 130 ASP A N 1
ATOM 1052 C CA . ASP A 1 130 ? 11.453 5.387 2.934 1 95.5 130 ASP A CA 1
ATOM 1053 C C . ASP A 1 130 ? 10.344 5.531 1.896 1 95.5 130 ASP A C 1
ATOM 1055 O O . ASP A 1 130 ? 10.523 5.164 0.733 1 95.5 130 ASP A O 1
ATOM 1059 N N . ASP A 1 131 ? 9.273 6.137 2.289 1 97.5 131 ASP A N 1
ATOM 1060 C CA . ASP A 1 131 ? 8.141 6.289 1.383 1 97.5 131 ASP A CA 1
ATOM 1061 C C . ASP A 1 131 ? 7.98 7.742 0.944 1 97.5 131 ASP A C 1
ATOM 1063 O O . ASP A 1 131 ? 7.602 8.602 1.745 1 97.5 131 ASP A O 1
ATOM 1067 N N . ILE A 1 132 ? 8.258 7.984 -0.315 1 97.81 132 ILE A N 1
ATOM 1068 C CA . ILE A 1 132 ? 7.871 9.266 -0.895 1 97.81 132 ILE A CA 1
ATOM 1069 C C . ILE A 1 132 ? 6.363 9.281 -1.139 1 97.81 132 ILE A C 1
ATOM 1071 O O . ILE A 1 132 ? 5.793 8.305 -1.621 1 97.81 132 ILE A O 1
ATOM 1075 N N . HIS A 1 133 ? 5.711 10.344 -0.703 1 98.56 133 HIS A N 1
ATOM 1076 C CA . HIS A 1 133 ? 4.266 10.406 -0.882 1 98.56 133 HIS A CA 1
ATOM 1077 C C . HIS A 1 133 ? 3.812 11.82 -1.224 1 98.56 133 HIS A C 1
ATOM 1079 O O . HIS A 1 133 ? 4.578 12.773 -1.069 1 98.56 133 HIS A O 1
ATOM 1085 N N . MET A 1 134 ? 2.65 11.945 -1.822 1 98.25 134 MET A N 1
ATOM 1086 C CA . MET A 1 134 ? 2.008 13.195 -2.217 1 98.25 134 MET A CA 1
ATOM 1087 C C . MET A 1 134 ? 0.545 13.219 -1.782 1 98.25 134 MET A C 1
ATOM 1089 O O . MET A 1 134 ? -0.304 12.586 -2.414 1 98.25 134 MET A O 1
ATOM 1093 N N . PRO A 1 135 ? 0.257 13.906 -0.669 1 97.31 135 PRO A N 1
ATOM 1094 C CA . PRO A 1 135 ? -1.137 14.008 -0.23 1 97.31 135 PRO A CA 1
ATOM 1095 C C . PRO A 1 135 ? -1.896 15.125 -0.931 1 97.31 135 PRO A C 1
ATOM 1097 O O . PRO A 1 135 ? -1.289 15.961 -1.613 1 97.31 135 PRO A O 1
ATOM 1100 N N . GLY A 1 136 ? -3.207 15.117 -0.852 1 97.5 136 GLY A N 1
ATOM 1101 C CA . GLY A 1 136 ? -4.043 16.281 -1.094 1 97.5 136 GLY A CA 1
ATOM 1102 C C . GLY A 1 136 ? -4.414 16.453 -2.553 1 97.5 136 GLY A C 1
ATOM 1103 O O . GLY A 1 136 ? -4.789 17.547 -2.977 1 97.5 136 GLY A O 1
ATOM 1104 N N . THR A 1 137 ? -4.285 15.367 -3.32 1 97.62 137 THR A N 1
ATOM 1105 C CA . THR A 1 137 ? -4.516 15.562 -4.746 1 97.62 137 THR A CA 1
ATOM 1106 C C . THR A 1 137 ? -5.812 14.891 -5.184 1 97.62 137 THR A C 1
ATOM 1108 O O . THR A 1 137 ? -6.359 14.055 -4.461 1 97.62 137 THR A O 1
ATOM 1111 N N . GLY A 1 138 ? -6.332 15.297 -6.301 1 95.69 138 GLY A N 1
ATOM 1112 C CA . GLY A 1 138 ? -7.496 14.758 -6.984 1 95.69 138 GLY A CA 1
ATOM 1113 C C . GLY A 1 138 ? -7.734 15.383 -8.344 1 95.69 138 GLY A C 1
ATOM 1114 O O . GLY A 1 138 ? -7.32 16.516 -8.594 1 95.69 138 GLY A O 1
ATOM 1115 N N . ALA A 1 139 ? -8.281 14.578 -9.258 1 90.62 139 ALA A N 1
ATOM 1116 C CA . ALA A 1 139 ? -8.57 15.07 -10.602 1 90.62 139 ALA A CA 1
ATOM 1117 C C . ALA A 1 139 ? -9.508 16.266 -10.555 1 90.62 139 ALA A C 1
ATOM 1119 O O . ALA A 1 139 ? -9.344 17.234 -11.305 1 90.62 139 ALA A O 1
ATOM 1120 N N . ASN A 1 140 ? -10.516 16.188 -9.742 1 91.38 140 ASN A N 1
ATOM 1121 C CA . ASN A 1 140 ? -11.438 17.281 -9.469 1 91.38 140 ASN A CA 1
ATOM 1122 C C . ASN A 1 140 ? -11.375 17.719 -8.016 1 91.38 140 ASN A C 1
ATOM 1124 O O . ASN A 1 140 ? -11.203 16.906 -7.113 1 91.38 140 ASN A O 1
ATOM 1128 N N . ALA A 1 141 ? -11.492 19.062 -7.902 1 94.12 141 ALA A N 1
ATOM 1129 C CA . ALA A 1 141 ? -11.477 19.594 -6.543 1 94.12 141 ALA A CA 1
ATOM 1130 C C . ALA A 1 141 ? -12.594 18.984 -5.699 1 94.12 141 ALA A C 1
ATOM 1132 O O . ALA A 1 141 ? -13.75 18.969 -6.109 1 94.12 141 ALA A O 1
ATOM 1133 N N . SER A 1 142 ? -12.219 18.469 -4.625 1 95.44 142 SER A N 1
ATOM 1134 C CA . SER A 1 142 ? -13.133 17.875 -3.662 1 95.44 142 SER A CA 1
ATOM 1135 C C . SER A 1 142 ? -12.766 18.25 -2.232 1 95.44 142 SER A C 1
ATOM 1137 O O . SER A 1 142 ? -11.586 18.328 -1.887 1 95.44 142 SER A O 1
ATOM 1139 N N . GLN A 1 143 ? -13.82 18.547 -1.455 1 98.19 143 GLN A N 1
ATOM 1140 C CA . GLN A 1 143 ? -13.602 18.828 -0.042 1 98.19 143 GLN A CA 1
ATOM 1141 C C . GLN A 1 143 ? -13.219 17.578 0.729 1 98.19 143 GLN A C 1
ATOM 1143 O O . GLN A 1 143 ? -13.906 16.547 0.639 1 98.19 143 GLN A O 1
ATOM 1148 N N . VAL A 1 144 ? -12.109 17.672 1.511 1 98.5 144 VAL A N 1
ATOM 1149 C CA . VAL A 1 144 ? -11.633 16.531 2.277 1 98.5 144 VAL A CA 1
ATOM 1150 C C . VAL A 1 144 ? -11.375 16.938 3.723 1 98.5 144 VAL A C 1
ATOM 1152 O O . VAL A 1 144 ? -10.797 18 3.975 1 98.5 144 VAL A O 1
ATOM 1155 N N . ARG A 1 145 ? -11.93 16.219 4.719 1 98.75 145 ARG A N 1
ATOM 1156 C CA . ARG A 1 145 ? -11.414 16.25 6.082 1 98.75 145 ARG A CA 1
ATOM 1157 C C . ARG A 1 145 ? -10.414 15.117 6.305 1 98.75 145 ARG A C 1
ATOM 1159 O O . ARG A 1 145 ? -10.766 13.938 6.184 1 98.75 145 ARG A O 1
ATOM 1166 N N . LYS A 1 146 ? -9.219 15.5 6.582 1 98.62 146 LYS A N 1
ATOM 1167 C CA . LYS A 1 146 ? -8.094 14.578 6.723 1 98.62 146 LYS A CA 1
ATOM 1168 C C . LYS A 1 146 ? -7.496 14.648 8.125 1 98.62 146 LYS A C 1
ATOM 1170 O O . LYS A 1 146 ? -7.383 15.734 8.703 1 98.62 146 LYS A O 1
ATOM 1175 N N . VAL A 1 147 ? -7.16 13.477 8.602 1 98.88 147 VAL A N 1
ATOM 1176 C CA . VAL A 1 147 ? -6.371 13.391 9.828 1 98.88 147 VAL A CA 1
ATOM 1177 C C . VAL A 1 147 ? -5.012 12.766 9.523 1 98.88 147 VAL A C 1
ATOM 1179 O O . VAL A 1 147 ? -4.93 11.742 8.844 1 98.88 147 VAL A O 1
ATOM 1182 N N . VAL A 1 148 ? -3.975 13.422 9.945 1 98.88 148 VAL A N 1
ATOM 1183 C CA . VAL A 1 148 ? -2.621 12.875 9.898 1 98.88 148 VAL A CA 1
ATOM 1184 C C . VAL A 1 148 ? -2.1 12.656 11.32 1 98.88 148 VAL A C 1
ATOM 1186 O O . VAL A 1 148 ? -2.07 13.594 12.125 1 98.88 148 VAL A O 1
ATOM 1189 N N . ILE A 1 149 ? -1.771 11.477 11.617 1 98.88 149 ILE A N 1
ATOM 1190 C CA . ILE A 1 149 ? -1.097 11.211 12.883 1 98.88 149 ILE A CA 1
ATOM 1191 C C . ILE A 1 149 ? 0.387 10.953 12.633 1 98.88 149 ILE A C 1
ATOM 1193 O O . ILE A 1 149 ? 0.747 10.039 11.891 1 98.88 149 ILE A O 1
ATOM 1197 N N . LYS A 1 150 ? 1.156 11.773 13.203 1 98.81 150 LYS A N 1
ATOM 1198 C CA . LYS A 1 150 ? 2.607 11.617 13.133 1 98.81 150 LYS A CA 1
ATOM 1199 C C . LYS A 1 150 ? 3.115 10.68 14.219 1 98.81 150 LYS A C 1
ATOM 1201 O O . LYS A 1 150 ? 2.85 10.891 15.406 1 98.81 150 LYS A O 1
ATOM 1206 N N . VAL A 1 151 ? 3.771 9.617 13.828 1 98.75 151 VAL A N 1
ATOM 1207 C CA . VAL A 1 151 ? 4.348 8.617 14.719 1 98.75 151 VAL A CA 1
ATOM 1208 C C . VAL A 1 151 ? 5.871 8.664 14.641 1 98.75 151 VAL A C 1
ATOM 1210 O O . VAL A 1 151 ? 6.453 8.422 13.586 1 98.75 151 VAL A O 1
ATOM 1213 N N . ARG A 1 152 ? 6.477 8.992 15.734 1 97.75 152 ARG A N 1
ATOM 1214 C CA . ARG A 1 152 ? 7.938 9.023 15.727 1 97.75 152 ARG A CA 1
ATOM 1215 C C . ARG A 1 152 ? 8.508 7.664 15.328 1 97.75 152 ARG A C 1
ATOM 1217 O O . ARG A 1 152 ? 8.109 6.633 15.875 1 97.75 152 ARG A O 1
ATOM 1224 N N . ALA A 1 153 ? 9.359 7.695 14.297 1 91.81 153 ALA A N 1
ATOM 1225 C CA . ALA A 1 153 ? 9.93 6.465 13.75 1 91.81 153 ALA A CA 1
ATOM 1226 C C . ALA A 1 153 ? 11.008 5.906 14.672 1 91.81 153 ALA A C 1
ATOM 1228 O O . ALA A 1 153 ? 11.656 6.656 15.406 1 91.81 153 ALA A O 1
ATOM 1229 N N . MET B 1 1 ? -3.41 -3.529 1.661 1 97.75 1 MET B N 1
ATOM 1230 C CA . MET B 1 1 ? -2.238 -3.873 0.86 1 97.75 1 MET B CA 1
ATOM 1231 C C . MET B 1 1 ? -0.976 -3.256 1.449 1 97.75 1 MET B C 1
ATOM 1233 O O . MET B 1 1 ? -1.026 -2.176 2.043 1 97.75 1 MET B O 1
ATOM 1237 N N . ILE B 1 2 ? 0.125 -3.941 1.312 1 98.5 2 ILE B N 1
ATOM 1238 C CA . ILE B 1 2 ? 1.461 -3.439 1.614 1 98.5 2 ILE B CA 1
ATOM 1239 C C . ILE B 1 2 ? 2.312 -3.445 0.346 1 98.5 2 ILE B C 1
ATOM 1241 O O . ILE B 1 2 ? 2.307 -4.418 -0.409 1 98.5 2 ILE B O 1
ATOM 1245 N N . VAL B 1 3 ? 2.994 -2.381 0.05 1 98.25 3 VAL B N 1
ATOM 1246 C CA . VAL B 1 3 ? 3.969 -2.295 -1.033 1 98.25 3 VAL B CA 1
ATOM 1247 C C . VAL B 1 3 ? 5.285 -1.731 -0.501 1 98.25 3 VAL B C 1
ATOM 1249 O O . VAL B 1 3 ? 5.297 -0.693 0.165 1 98.25 3 VAL B O 1
ATOM 1252 N N . ASP B 1 4 ? 6.371 -2.41 -0.809 1 98.12 4 ASP B N 1
ATOM 1253 C CA . ASP B 1 4 ? 7.664 -1.953 -0.31 1 98.12 4 ASP B CA 1
ATOM 1254 C C . ASP B 1 4 ? 8.812 -2.646 -1.041 1 98.12 4 ASP B C 1
ATOM 1256 O O . ASP B 1 4 ? 8.586 -3.504 -1.897 1 98.12 4 ASP B O 1
ATOM 1260 N N . THR B 1 5 ? 10 -2.129 -0.854 1 97.38 5 THR B N 1
ATOM 1261 C CA . THR B 1 5 ? 11.195 -2.861 -1.272 1 97.38 5 THR B CA 1
ATOM 1262 C C . THR B 1 5 ? 11.523 -3.967 -0.275 1 97.38 5 THR B C 1
ATOM 1264 O O . THR B 1 5 ? 11.281 -3.82 0.925 1 97.38 5 THR B O 1
ATOM 1267 N N . LEU B 1 6 ? 12.117 -5.008 -0.779 1 97.94 6 LEU B N 1
ATOM 1268 C CA . LEU B 1 6 ? 12.453 -6.148 0.065 1 97.94 6 LEU B CA 1
ATOM 1269 C C . LEU B 1 6 ? 13.484 -5.754 1.121 1 97.94 6 LEU B C 1
ATOM 1271 O O . LEU B 1 6 ? 13.562 -6.379 2.182 1 97.94 6 LEU B O 1
ATOM 1275 N N . ALA B 1 7 ? 14.219 -4.738 0.861 1 96.06 7 ALA B N 1
ATOM 1276 C CA . ALA B 1 7 ? 15.195 -4.238 1.826 1 96.06 7 ALA B CA 1
ATOM 1277 C C . ALA B 1 7 ? 14.523 -3.842 3.135 1 96.06 7 ALA B C 1
ATOM 1279 O O . ALA B 1 7 ? 15.141 -3.879 4.199 1 96.06 7 ALA B O 1
ATOM 1280 N N . ASN B 1 8 ? 13.281 -3.521 3.096 1 96.94 8 ASN B N 1
ATOM 1281 C CA . ASN B 1 8 ? 12.539 -3.062 4.27 1 96.94 8 ASN B CA 1
ATOM 1282 C C . ASN B 1 8 ? 11.703 -4.184 4.883 1 96.94 8 ASN B C 1
ATOM 1284 O O . ASN B 1 8 ? 10.828 -3.932 5.707 1 96.94 8 ASN B O 1
ATOM 1288 N N . ARG B 1 9 ? 11.992 -5.395 4.609 1 97.81 9 ARG B N 1
ATOM 1289 C CA . ARG B 1 9 ? 11.141 -6.523 4.965 1 97.81 9 ARG B CA 1
ATOM 1290 C C . ARG B 1 9 ? 10.969 -6.625 6.477 1 97.81 9 ARG B C 1
ATOM 1292 O O . ARG B 1 9 ? 9.93 -7.074 6.961 1 97.81 9 ARG B O 1
ATOM 1299 N N . GLN B 1 10 ? 11.914 -6.148 7.238 1 97.44 10 GLN B N 1
ATOM 1300 C CA . GLN B 1 10 ? 11.891 -6.305 8.688 1 97.44 10 GLN B CA 1
ATOM 1301 C C . GLN B 1 10 ? 10.719 -5.539 9.305 1 97.44 10 GLN B C 1
ATOM 1303 O O . GLN B 1 10 ? 10.242 -5.891 10.391 1 97.44 10 GLN B O 1
ATOM 1308 N N . ILE B 1 11 ? 10.219 -4.566 8.648 1 96.81 11 ILE B N 1
ATOM 1309 C CA . ILE B 1 11 ? 9.109 -3.752 9.133 1 96.81 11 ILE B CA 1
ATOM 1310 C C . ILE B 1 11 ? 7.867 -4.625 9.305 1 96.81 11 ILE B C 1
ATOM 1312 O O . ILE B 1 11 ? 7.062 -4.398 10.211 1 96.81 11 ILE B O 1
ATOM 1316 N N . TYR B 1 12 ? 7.77 -5.68 8.57 1 98 12 TYR B N 1
ATOM 1317 C CA . TYR B 1 12 ? 6.48 -6.344 8.422 1 98 12 TYR B CA 1
ATOM 1318 C C . TYR B 1 12 ? 6.5 -7.723 9.07 1 98 12 TYR B C 1
ATOM 1320 O O . TYR B 1 12 ? 5.5 -8.445 9.047 1 98 12 TYR B O 1
ATOM 1328 N N . THR B 1 13 ? 7.617 -8.133 9.672 1 96.75 13 THR B N 1
ATOM 1329 C CA . THR B 1 13 ? 7.805 -9.5 10.148 1 96.75 13 THR B CA 1
ATOM 1330 C C . THR B 1 13 ? 6.875 -9.789 11.328 1 96.75 13 THR B C 1
ATOM 1332 O O . THR B 1 13 ? 6.508 -10.945 11.562 1 96.75 13 THR B O 1
ATOM 1335 N N . ALA B 1 14 ? 6.406 -8.781 12 1 96.38 14 ALA B N 1
ATOM 1336 C CA . ALA B 1 14 ? 5.602 -8.984 13.195 1 96.38 14 ALA B CA 1
ATOM 1337 C C . ALA B 1 14 ? 4.129 -9.18 12.844 1 96.38 14 ALA B C 1
ATOM 1339 O O . ALA B 1 14 ? 3.322 -9.562 13.703 1 96.38 14 ALA B O 1
ATOM 1340 N N . ILE B 1 15 ? 3.75 -8.977 11.617 1 96.88 15 ILE B N 1
ATOM 1341 C CA . ILE B 1 15 ? 2.35 -9.055 11.219 1 96.88 15 ILE B CA 1
ATOM 1342 C C . ILE B 1 15 ? 1.867 -10.5 11.312 1 96.88 15 ILE B C 1
ATOM 1344 O O . ILE B 1 15 ? 0.759 -10.766 11.781 1 96.88 15 ILE B O 1
ATOM 1348 N N . ASN B 1 16 ? 2.635 -11.391 10.883 1 95.56 16 ASN B N 1
ATOM 1349 C CA . ASN B 1 16 ? 2.348 -12.812 10.75 1 95.56 16 ASN B CA 1
ATOM 1350 C C . ASN B 1 16 ? 3.629 -13.625 10.602 1 95.56 16 ASN B C 1
ATOM 1352 O O . ASN B 1 16 ? 4.477 -13.312 9.766 1 95.56 16 ASN B O 1
ATOM 1356 N N . PRO B 1 17 ? 3.775 -14.672 11.438 1 97 17 PRO B N 1
ATOM 1357 C CA . PRO B 1 17 ? 5.012 -15.453 11.367 1 97 17 PRO B CA 1
ATOM 1358 C C . PRO B 1 17 ? 5.25 -16.062 9.984 1 97 17 PRO B C 1
ATOM 1360 O O . PRO B 1 17 ? 6.398 -16.203 9.555 1 97 17 PRO B O 1
ATOM 1363 N N . ARG B 1 18 ? 4.223 -16.438 9.32 1 98.31 18 ARG B N 1
ATOM 1364 C CA . ARG B 1 18 ? 4.398 -17.016 7.988 1 98.31 18 ARG B CA 1
ATOM 1365 C C . ARG B 1 18 ? 4.766 -15.945 6.969 1 98.31 18 ARG B C 1
ATOM 1367 O O . ARG B 1 18 ? 5.504 -16.219 6.02 1 98.31 18 ARG B O 1
ATOM 1374 N N . ILE B 1 19 ? 4.273 -14.734 7.148 1 98.56 19 ILE B N 1
ATOM 1375 C CA . ILE B 1 19 ? 4.707 -13.625 6.301 1 98.56 19 ILE B CA 1
ATOM 1376 C C . ILE B 1 19 ? 6.195 -13.359 6.52 1 98.56 19 ILE B C 1
ATOM 1378 O O . ILE B 1 19 ? 6.938 -13.141 5.562 1 98.56 19 ILE B O 1
ATOM 1382 N N . ALA B 1 20 ? 6.578 -13.43 7.789 1 98.56 20 ALA B N 1
ATOM 1383 C CA . ALA B 1 20 ? 7.996 -13.266 8.102 1 98.56 20 ALA B CA 1
ATOM 1384 C C . ALA B 1 20 ? 8.844 -14.297 7.363 1 98.56 20 ALA B C 1
ATOM 1386 O O . ALA B 1 20 ? 9.859 -13.953 6.758 1 98.56 20 ALA B O 1
ATOM 1387 N N . LYS B 1 21 ? 8.445 -15.484 7.387 1 98.69 21 LYS B N 1
ATOM 1388 C CA . LYS B 1 21 ? 9.156 -16.562 6.707 1 98.69 21 LYS B CA 1
ATOM 1389 C C . LYS B 1 21 ? 9.172 -16.344 5.199 1 98.69 21 LYS B C 1
ATOM 1391 O O . LYS B 1 21 ? 10.195 -16.562 4.543 1 98.69 21 LYS B O 1
ATOM 1396 N N . ALA B 1 22 ? 8.055 -15.938 4.695 1 98.88 22 ALA B N 1
ATOM 1397 C CA . ALA B 1 22 ? 7.953 -15.68 3.26 1 98.88 22 ALA B CA 1
ATOM 1398 C C . ALA B 1 22 ? 8.938 -14.594 2.826 1 98.88 22 ALA B C 1
ATOM 1400 O O . ALA B 1 22 ? 9.695 -14.781 1.868 1 98.88 22 ALA B O 1
ATOM 1401 N N . LEU B 1 23 ? 8.938 -13.523 3.553 1 98.81 23 LEU B N 1
ATOM 1402 C CA . LEU B 1 23 ? 9.797 -12.398 3.201 1 98.81 23 LEU B CA 1
ATOM 1403 C C . LEU B 1 23 ? 11.273 -12.781 3.346 1 98.81 23 LEU B C 1
ATOM 1405 O O . LEU B 1 23 ? 12.102 -12.375 2.529 1 98.81 23 LEU B O 1
ATOM 1409 N N . GLU B 1 24 ? 11.562 -13.5 4.34 1 98.69 24 GLU B N 1
ATOM 1410 C CA . GLU B 1 24 ? 12.93 -13.977 4.512 1 98.69 24 GLU B CA 1
ATOM 1411 C C . GLU B 1 24 ?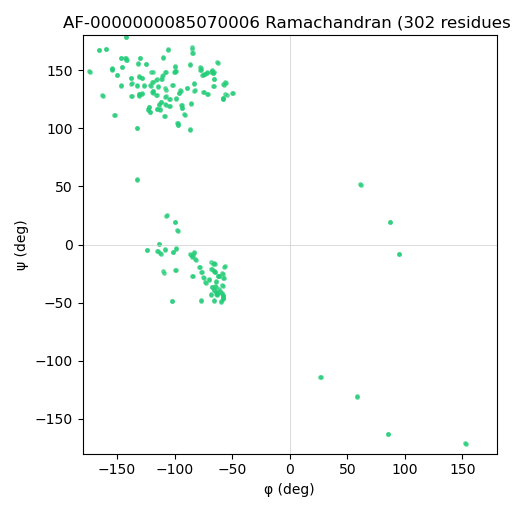 13.336 -14.906 3.373 1 98.69 24 GLU B C 1
ATOM 1413 O O . GLU B 1 24 ? 14.461 -14.828 2.873 1 98.69 24 GLU B O 1
ATOM 1418 N N . HIS B 1 25 ? 12.406 -15.789 3.006 1 98.81 25 HIS B N 1
ATOM 1419 C CA . HIS B 1 25 ? 12.672 -16.688 1.89 1 98.81 25 HIS B CA 1
ATOM 1420 C C . HIS B 1 25 ? 12.953 -15.914 0.608 1 98.81 25 HIS B C 1
ATOM 1422 O O . HIS B 1 25 ? 13.859 -16.266 -0.149 1 98.81 25 HIS B O 1
ATOM 1428 N N . LEU B 1 26 ? 12.203 -14.891 0.389 1 98.69 26 LEU B N 1
ATOM 1429 C CA . LEU B 1 26 ? 12.43 -14.055 -0.78 1 98.69 26 LEU B CA 1
ATOM 1430 C C . LEU B 1 26 ? 13.82 -13.43 -0.741 1 98.69 26 LEU B C 1
ATOM 1432 O O . LEU B 1 26 ? 14.492 -13.328 -1.772 1 98.69 26 LEU B O 1
ATOM 1436 N N . ALA B 1 27 ? 14.242 -13.047 0.408 1 98.06 27 ALA B N 1
ATOM 1437 C CA . ALA B 1 27 ? 15.484 -12.297 0.568 1 98.06 27 ALA B CA 1
ATOM 1438 C C . ALA B 1 27 ? 16.703 -13.219 0.456 1 98.06 27 ALA B C 1
ATOM 1440 O O . ALA B 1 27 ? 17.797 -12.781 0.098 1 98.06 27 ALA B O 1
ATOM 1441 N N . THR B 1 28 ? 16.516 -14.477 0.709 1 97.94 28 THR B N 1
ATOM 1442 C CA . THR B 1 28 ? 17.688 -15.328 0.879 1 97.94 28 THR B CA 1
ATOM 1443 C C . THR B 1 28 ? 17.75 -16.375 -0.233 1 97.94 28 THR B C 1
ATOM 1445 O O . THR B 1 28 ? 18.719 -17.141 -0.314 1 97.94 28 THR B O 1
ATOM 1448 N N . THR B 1 29 ? 16.781 -16.469 -1.065 1 98.12 29 THR B N 1
ATOM 1449 C CA . THR B 1 29 ? 16.766 -17.438 -2.16 1 98.12 29 THR B CA 1
ATOM 1450 C C . THR B 1 29 ? 17.125 -16.766 -3.48 1 98.12 29 THR B C 1
ATOM 1452 O O . THR B 1 29 ? 16.656 -15.656 -3.768 1 98.12 29 THR B O 1
ATOM 1455 N N . ASP B 1 30 ? 17.969 -17.406 -4.309 1 97.88 30 ASP B N 1
ATOM 1456 C CA . ASP B 1 30 ? 18.234 -16.922 -5.664 1 97.88 30 ASP B CA 1
ATOM 1457 C C . ASP B 1 30 ? 17.203 -17.453 -6.652 1 97.88 30 ASP B C 1
ATOM 1459 O O . ASP B 1 30 ? 17.375 -18.547 -7.203 1 97.88 30 ASP B O 1
ATOM 1463 N N . PHE B 1 31 ? 16.25 -16.688 -6.984 1 98.19 31 PHE B N 1
ATOM 1464 C CA . PHE B 1 31 ? 15.133 -17.125 -7.816 1 98.19 31 PHE B CA 1
ATOM 1465 C C . PHE B 1 31 ? 15.484 -17.016 -9.297 1 98.19 31 PHE B C 1
ATOM 1467 O O . PHE B 1 31 ? 14.742 -17.484 -10.156 1 98.19 31 PHE B O 1
ATOM 1474 N N . SER B 1 32 ? 16.531 -16.406 -9.57 1 95.12 32 SER B N 1
ATOM 1475 C CA . SER B 1 32 ? 16.938 -16.281 -10.969 1 95.12 32 SER B CA 1
ATOM 1476 C C . SER B 1 32 ? 17.312 -17.641 -11.555 1 95.12 32 SER B C 1
ATOM 1478 O O . SER B 1 32 ? 17.266 -17.828 -12.773 1 95.12 32 SER B O 1
ATOM 1480 N N . GLN B 1 33 ? 17.547 -18.594 -10.656 1 91.31 33 GLN B N 1
ATOM 1481 C CA . GLN B 1 33 ? 18.047 -19.891 -11.117 1 91.31 33 GLN B CA 1
ATOM 1482 C C . GLN B 1 33 ? 17 -20.984 -10.914 1 91.31 33 GLN B C 1
ATOM 1484 O O . GLN B 1 33 ? 17.188 -22.109 -11.391 1 91.31 33 GLN B O 1
ATOM 1489 N N . LEU B 1 34 ? 16 -20.656 -10.281 1 96.19 34 LEU B N 1
ATOM 1490 C CA . LEU B 1 34 ? 14.977 -21.656 -9.992 1 96.19 34 LEU B CA 1
ATOM 1491 C C . LEU B 1 34 ? 14.031 -21.828 -11.18 1 96.19 34 LEU B C 1
ATOM 1493 O O . LEU B 1 34 ? 13.656 -20.859 -11.828 1 96.19 34 LEU B O 1
ATOM 1497 N N . GLU B 1 35 ? 13.648 -23.031 -11.492 1 98.06 35 GLU B N 1
ATOM 1498 C CA . GLU B 1 35 ? 12.68 -23.297 -12.555 1 98.06 35 GLU B CA 1
ATOM 1499 C C . GLU B 1 35 ? 11.297 -22.781 -12.172 1 98.06 35 GLU B C 1
ATOM 1501 O O . GLU B 1 35 ? 10.938 -22.75 -11 1 98.06 35 GLU B O 1
ATOM 1506 N N . VAL B 1 36 ? 10.594 -22.406 -13.188 1 98.44 36 VAL B N 1
ATOM 1507 C CA . VAL B 1 36 ? 9.195 -22.062 -12.977 1 98.44 36 VAL B CA 1
ATOM 1508 C C . VAL B 1 36 ? 8.461 -23.266 -12.367 1 98.44 36 VAL B C 1
ATOM 1510 O O . VAL B 1 36 ? 8.703 -24.406 -12.742 1 98.44 36 VAL B O 1
ATOM 1513 N N . GLY B 1 37 ? 7.625 -22.984 -11.406 1 98.38 37 GLY B N 1
ATOM 1514 C CA . GLY B 1 37 ? 6.895 -24.062 -10.766 1 98.38 37 GLY B CA 1
ATOM 1515 C C . GLY B 1 37 ? 6.5 -23.75 -9.336 1 98.38 37 GLY B C 1
ATOM 1516 O O . GLY B 1 37 ? 6.547 -22.594 -8.906 1 98.38 37 GLY B O 1
ATOM 1517 N N . ARG B 1 38 ? 5.988 -24.797 -8.695 1 98.31 38 ARG B N 1
ATOM 1518 C CA . ARG B 1 38 ? 5.496 -24.703 -7.324 1 98.31 38 ARG B CA 1
ATOM 1519 C C . ARG B 1 38 ? 6.441 -25.391 -6.348 1 98.31 38 ARG B C 1
ATOM 1521 O O . ARG B 1 38 ? 6.926 -26.5 -6.621 1 98.31 38 ARG B O 1
ATOM 1528 N N . TYR B 1 39 ? 6.758 -24.734 -5.242 1 98.44 39 TYR B N 1
ATOM 1529 C CA . TYR B 1 39 ? 7.629 -25.266 -4.195 1 98.44 39 TYR B CA 1
ATOM 1530 C C . TYR B 1 39 ? 6.988 -25.094 -2.82 1 98.44 39 TYR B C 1
ATOM 1532 O O . TYR B 1 39 ? 6.605 -23.984 -2.432 1 98.44 39 TYR B O 1
ATOM 1540 N N . GLU B 1 40 ? 6.938 -26.172 -2.057 1 98.44 40 GLU B N 1
ATOM 1541 C CA . GLU B 1 40 ? 6.344 -26.109 -0.724 1 98.44 40 GLU B CA 1
ATOM 1542 C C . GLU B 1 40 ? 7.387 -25.734 0.325 1 98.44 40 GLU B C 1
ATOM 1544 O O . GLU B 1 40 ? 8.516 -26.219 0.288 1 98.44 40 GLU B O 1
ATOM 1549 N N . LEU B 1 41 ? 7.043 -24.812 1.219 1 98.31 41 LEU B N 1
ATOM 1550 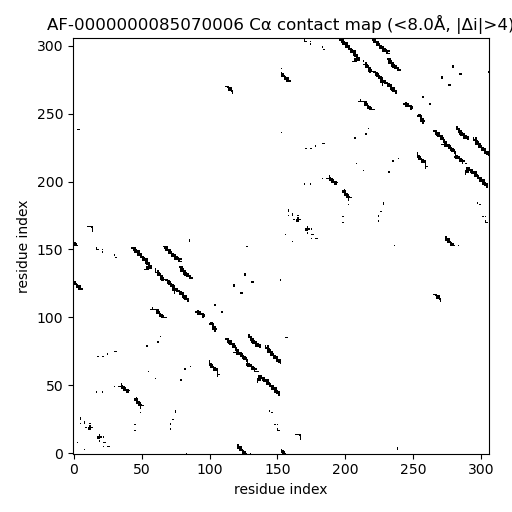C CA . LEU B 1 41 ? 7.852 -24.5 2.393 1 98.31 41 LEU B CA 1
ATOM 1551 C C . LEU B 1 41 ? 7.262 -25.141 3.645 1 98.31 41 LEU B C 1
ATOM 1553 O O . LEU B 1 41 ? 7.988 -25.75 4.434 1 98.31 41 LEU B O 1
ATOM 1557 N N . GLU B 1 42 ? 6.023 -24.969 3.84 1 98.31 42 GLU B N 1
ATOM 1558 C CA . GLU B 1 42 ? 5.258 -25.594 4.918 1 98.31 42 GLU B CA 1
ATOM 1559 C C . GLU B 1 42 ? 3.961 -26.203 4.391 1 98.31 42 GLU B C 1
ATOM 1561 O O . GLU B 1 42 ? 2.877 -25.891 4.898 1 98.31 42 GLU B O 1
ATOM 1566 N N . GLY B 1 43 ? 4.137 -27.078 3.434 1 97.81 43 GLY B N 1
ATOM 1567 C CA . GLY B 1 43 ? 2.973 -27.703 2.814 1 97.81 43 GLY B CA 1
ATOM 1568 C C . GLY B 1 43 ? 2.018 -26.688 2.201 1 97.81 43 GLY B C 1
ATOM 1569 O O . GLY B 1 43 ? 2.438 -25.797 1.454 1 97.81 43 GLY B O 1
ATOM 1570 N N . LYS B 1 44 ? 0.742 -26.875 2.557 1 97.31 44 LYS B N 1
ATOM 1571 C CA . LYS B 1 44 ? -0.29 -26.016 1.978 1 97.31 44 LYS B CA 1
ATOM 1572 C C . LYS B 1 44 ? -0.401 -24.703 2.736 1 97.31 44 LYS B C 1
ATOM 1574 O O . LYS B 1 44 ? -1.069 -23.766 2.279 1 97.31 44 LYS B O 1
ATOM 1579 N N . ASP B 1 45 ? 0.31 -24.609 3.814 1 98.31 45 ASP B N 1
ATOM 1580 C CA . ASP B 1 45 ? 0.192 -23.391 4.621 1 98.31 45 ASP B CA 1
ATOM 1581 C C . ASP B 1 45 ? 1.111 -22.297 4.094 1 98.31 45 ASP B C 1
ATOM 1583 O O . ASP B 1 45 ? 0.901 -21.109 4.379 1 98.31 45 ASP B O 1
ATOM 1587 N N . LEU B 1 46 ? 2.174 -22.703 3.459 1 98.81 46 LEU B N 1
ATOM 1588 C CA . LEU B 1 46 ? 3.166 -21.781 2.912 1 98.81 46 LEU B CA 1
ATOM 1589 C C . LEU B 1 46 ? 3.873 -22.391 1.709 1 98.81 46 LEU B C 1
ATOM 1591 O O . LEU B 1 46 ? 4.629 -23.359 1.854 1 98.81 46 LEU B O 1
ATOM 1595 N N . PHE B 1 47 ? 3.6 -21.812 0.504 1 98.81 47 PHE B N 1
ATOM 1596 C CA . PHE B 1 47 ? 4.25 -22.375 -0.678 1 98.81 47 PHE B CA 1
ATOM 1597 C C . PHE B 1 47 ? 4.551 -21.266 -1.693 1 98.81 47 PHE B C 1
ATOM 1599 O O . PHE B 1 47 ? 3.969 -20.188 -1.635 1 98.81 47 PHE B O 1
ATOM 1606 N N . VAL B 1 48 ? 5.465 -21.578 -2.582 1 98.81 48 VAL B N 1
ATOM 1607 C CA . VAL B 1 48 ? 6.059 -20.625 -3.52 1 98.81 48 VAL B CA 1
ATOM 1608 C C . VAL B 1 48 ? 5.66 -21 -4.949 1 98.81 48 VAL B C 1
ATOM 1610 O O . VAL B 1 48 ? 5.668 -22.172 -5.316 1 98.81 48 VAL B O 1
ATOM 1613 N N . ILE B 1 49 ? 5.301 -20.031 -5.707 1 98.75 49 ILE B N 1
ATOM 1614 C CA . ILE B 1 49 ? 5.051 -20.203 -7.137 1 98.75 49 ILE B CA 1
ATOM 1615 C C . ILE B 1 49 ? 5.961 -19.266 -7.93 1 98.75 49 ILE B C 1
ATOM 1617 O O . ILE B 1 49 ? 5.914 -18.047 -7.758 1 98.75 49 ILE B O 1
ATOM 1621 N N . VAL B 1 50 ? 6.801 -19.875 -8.742 1 98.75 50 VAL B N 1
ATOM 1622 C CA . VAL B 1 50 ? 7.684 -19.125 -9.625 1 98.75 50 VAL B CA 1
ATOM 1623 C C . VAL B 1 50 ? 7.086 -19.062 -11.031 1 98.75 50 VAL B C 1
ATOM 1625 O O . VAL B 1 50 ? 6.746 -20.094 -11.609 1 98.75 50 VAL B O 1
ATOM 1628 N N . ASN B 1 51 ? 6.945 -17.828 -11.547 1 98.31 51 ASN B N 1
ATOM 1629 C CA . ASN B 1 51 ? 6.316 -17.609 -12.844 1 98.31 51 ASN B CA 1
ATOM 1630 C C . ASN B 1 51 ? 7.195 -16.75 -13.75 1 98.31 51 ASN B C 1
ATOM 1632 O O . ASN B 1 51 ? 7.871 -15.828 -13.281 1 98.31 51 ASN B O 1
ATOM 1636 N N . ASP B 1 52 ? 7.16 -17.094 -15.062 1 98.38 52 ASP B N 1
ATOM 1637 C CA . ASP B 1 52 ? 7.652 -16.234 -16.125 1 98.38 52 ASP B CA 1
ATOM 1638 C C . ASP B 1 52 ? 6.535 -15.883 -17.109 1 98.38 52 ASP B C 1
ATOM 1640 O O . ASP B 1 52 ? 5.801 -16.766 -17.562 1 98.38 52 ASP B O 1
ATOM 1644 N N . TYR B 1 53 ? 6.438 -14.555 -17.391 1 98 53 TYR B N 1
ATOM 1645 C CA . TYR B 1 53 ? 5.395 -14.172 -18.328 1 98 53 TYR B CA 1
ATOM 1646 C C . TYR B 1 53 ? 5.68 -12.805 -18.938 1 98 53 TYR B C 1
ATOM 1648 O O . TYR B 1 53 ? 6.602 -12.109 -18.5 1 98 53 TYR B O 1
ATOM 1656 N N . GLN B 1 54 ? 4.938 -12.484 -19.969 1 98.06 54 GLN B N 1
ATOM 1657 C CA . GLN B 1 54 ? 4.844 -11.133 -20.5 1 98.06 54 GLN B CA 1
ATOM 1658 C C . GLN B 1 54 ? 3.641 -10.398 -19.922 1 98.06 54 GLN B C 1
ATOM 1660 O O . GLN B 1 54 ? 2.539 -10.945 -19.859 1 98.06 54 GLN B O 1
ATOM 1665 N N . THR B 1 55 ? 3.881 -9.188 -19.484 1 98.44 55 THR B N 1
ATOM 1666 C CA . THR B 1 55 ? 2.752 -8.422 -18.969 1 98.44 55 THR B CA 1
ATOM 1667 C C . THR B 1 55 ? 1.725 -8.172 -20.062 1 98.44 55 THR B C 1
ATOM 1669 O O . THR B 1 55 ? 2.051 -8.234 -21.25 1 98.44 55 THR B O 1
ATOM 1672 N N . LYS B 1 56 ? 0.509 -7.934 -19.672 1 97.94 56 LYS B N 1
ATOM 1673 C CA . LYS B 1 56 ? -0.605 -7.672 -20.578 1 97.94 56 LYS B CA 1
ATOM 1674 C C . LYS B 1 56 ? -1.284 -6.348 -20.234 1 97.94 56 LYS B C 1
ATOM 1676 O O . LYS B 1 56 ? -1.171 -5.852 -19.109 1 97.94 56 LYS B O 1
ATOM 1681 N N . PRO B 1 57 ? -1.95 -5.762 -21.281 1 97.19 57 PRO B N 1
ATOM 1682 C CA . PRO B 1 57 ? -2.758 -4.586 -20.953 1 97.19 57 PRO B CA 1
ATOM 1683 C C . PRO B 1 57 ? -3.785 -4.867 -19.859 1 97.19 57 PRO B C 1
ATOM 1685 O O . PRO B 1 57 ? -4.379 -5.949 -19.828 1 97.19 57 PRO B O 1
ATOM 1688 N N . LYS B 1 58 ? -3.943 -3.914 -18.938 1 96.81 58 LYS B N 1
ATOM 1689 C CA . LYS B 1 58 ? -4.812 -4.094 -17.781 1 96.81 58 LYS B CA 1
ATOM 1690 C C . LYS B 1 58 ? -6.238 -4.434 -18.203 1 96.81 58 LYS B C 1
ATOM 1692 O O . LYS B 1 58 ? -6.949 -5.152 -17.5 1 96.81 58 LYS B O 1
ATOM 1697 N N . GLU B 1 59 ? -6.68 -3.979 -19.359 1 96.25 59 GLU B N 1
ATOM 1698 C CA . GLU B 1 59 ? -8.039 -4.191 -19.844 1 96.25 59 GLU B CA 1
ATOM 1699 C C . GLU B 1 59 ? -8.305 -5.668 -20.109 1 96.25 59 GLU B C 1
ATOM 1701 O O . GLU B 1 59 ? -9.461 -6.09 -20.203 1 96.25 59 GLU B O 1
ATOM 1706 N N . LEU B 1 60 ? -7.289 -6.449 -20.203 1 95.38 60 LEU B N 1
ATOM 1707 C CA . LEU B 1 60 ? -7.43 -7.852 -20.578 1 95.38 60 LEU B CA 1
ATOM 1708 C C . LEU B 1 60 ? -7.348 -8.75 -19.344 1 95.38 60 LEU B C 1
ATOM 1710 O O . LEU B 1 60 ? -7.539 -9.961 -19.453 1 95.38 60 LEU B O 1
ATOM 1714 N N . GLU B 1 61 ? -7.047 -8.164 -18.188 1 95.12 61 GLU B N 1
ATOM 1715 C CA . GLU B 1 61 ? -6.848 -8.969 -16.984 1 95.12 61 GLU B CA 1
ATOM 1716 C C . GLU B 1 61 ? -7.969 -8.734 -15.969 1 95.12 61 GLU B C 1
ATOM 1718 O O . GLU B 1 61 ? -8.445 -7.613 -15.812 1 95.12 61 GLU B O 1
ATOM 1723 N N . PRO B 1 62 ? -8.359 -9.766 -15.305 1 94.56 62 PRO B N 1
ATOM 1724 C CA . PRO B 1 62 ? -9.367 -9.586 -14.25 1 94.56 62 PRO B CA 1
ATOM 1725 C C . PRO B 1 62 ? -8.742 -9.219 -12.906 1 94.56 62 PRO B C 1
ATOM 1727 O O . PRO B 1 62 ? -7.574 -9.508 -12.656 1 94.56 62 PRO B O 1
ATOM 1730 N N . PHE B 1 63 ? -9.562 -8.57 -12.109 1 97.62 63 PHE B N 1
ATOM 1731 C CA . PHE B 1 63 ? -9.258 -8.484 -10.68 1 97.62 63 PHE B CA 1
ATOM 1732 C C . PHE B 1 63 ? -9.609 -9.789 -9.977 1 97.62 63 PHE B C 1
ATOM 1734 O O . PHE B 1 63 ? -10.539 -10.492 -10.383 1 97.62 63 PHE B O 1
ATOM 1741 N N . GLU B 1 64 ? -8.938 -10.039 -8.938 1 97.69 64 GLU B N 1
ATOM 1742 C CA . GLU B 1 64 ? -9.203 -11.242 -8.156 1 97.69 64 GLU B CA 1
ATOM 1743 C C . GLU B 1 64 ? -9.055 -10.977 -6.664 1 97.69 64 GLU B C 1
ATOM 1745 O O . GLU B 1 64 ? -8.422 -10 -6.262 1 97.69 64 GLU B O 1
ATOM 1750 N N . VAL B 1 65 ? -9.625 -11.812 -5.914 1 97.31 65 VAL B N 1
ATOM 1751 C CA . VAL B 1 65 ? -9.43 -11.82 -4.469 1 97.31 65 VAL B CA 1
ATOM 1752 C C . VAL B 1 65 ? -9.273 -13.266 -3.982 1 97.31 65 VAL B C 1
ATOM 1754 O O . VAL B 1 65 ? -9.828 -14.188 -4.578 1 97.31 65 VAL B O 1
ATOM 1757 N N . HIS B 1 66 ? -8.43 -13.445 -3.01 1 97.62 66 HIS B N 1
ATOM 1758 C CA . HIS B 1 66 ? -8.273 -14.727 -2.324 1 97.62 66 HIS B CA 1
ATOM 1759 C C . HIS B 1 66 ? -8.797 -14.648 -0.894 1 97.62 66 HIS B C 1
ATOM 1761 O O . HIS B 1 66 ? -8.633 -13.633 -0.219 1 97.62 66 HIS B O 1
ATOM 1767 N N . GLN B 1 67 ? -9.367 -15.75 -0.436 1 95.94 67 GLN B N 1
ATOM 1768 C CA . GLN B 1 67 ? -9.938 -15.75 0.909 1 95.94 67 GLN B CA 1
ATOM 1769 C C . GLN B 1 67 ? -9.102 -16.609 1.854 1 95.94 67 GLN B C 1
ATOM 1771 O O . GLN B 1 67 ? -9.086 -16.375 3.064 1 95.94 67 GLN B O 1
ATOM 1776 N N . GLN B 1 68 ? -8.406 -17.516 1.34 1 97.69 68 GLN B N 1
ATOM 1777 C CA . GLN B 1 68 ? -7.684 -18.484 2.16 1 97.69 68 GLN B CA 1
ATOM 1778 C C . GLN B 1 68 ? -6.219 -18.094 2.312 1 97.69 68 GLN B C 1
ATOM 1780 O O . GLN B 1 68 ? -5.574 -18.453 3.299 1 97.69 68 GLN B O 1
ATOM 1785 N N . TYR B 1 69 ? -5.762 -17.312 1.401 1 98.44 69 TYR B N 1
ATOM 1786 C CA . TYR B 1 69 ? -4.328 -17.047 1.399 1 98.44 69 TYR B CA 1
ATOM 1787 C C . TYR B 1 69 ? -4.055 -15.555 1.291 1 98.44 69 TYR B C 1
ATOM 1789 O O . TYR B 1 69 ? -4.805 -14.828 0.636 1 98.44 69 TYR B O 1
ATOM 1797 N N . ILE B 1 70 ? -3.051 -15.172 1.948 1 98.56 70 ILE B N 1
ATOM 1798 C CA . ILE B 1 70 ? -2.363 -13.922 1.648 1 98.56 70 ILE B CA 1
ATOM 1799 C C . ILE B 1 70 ? -1.382 -14.133 0.497 1 98.56 70 ILE B C 1
ATOM 1801 O O . ILE B 1 70 ? -0.668 -15.141 0.459 1 98.56 70 ILE B O 1
ATOM 1805 N N . ASP B 1 71 ? -1.403 -13.266 -0.439 1 98.75 71 ASP B N 1
ATOM 1806 C CA . ASP B 1 71 ? -0.424 -13.312 -1.52 1 98.75 71 ASP B CA 1
ATOM 1807 C C . ASP B 1 71 ? 0.767 -12.398 -1.219 1 98.75 71 ASP B C 1
ATOM 1809 O O . ASP B 1 71 ? 0.607 -11.188 -1.068 1 98.75 71 ASP B O 1
ATOM 1813 N N . VAL B 1 72 ? 1.908 -12.961 -1.147 1 98.81 72 VAL B N 1
ATOM 1814 C CA . VAL B 1 72 ? 3.152 -12.203 -1.19 1 98.81 72 VAL B CA 1
ATOM 1815 C C . VAL B 1 72 ? 3.717 -12.211 -2.609 1 98.81 72 VAL B C 1
ATOM 1817 O O . VAL B 1 72 ? 4.262 -13.227 -3.059 1 98.81 72 VAL B O 1
ATOM 1820 N N . GLN B 1 73 ? 3.557 -11.125 -3.305 1 98.81 73 GLN B N 1
ATOM 1821 C CA . GLN B 1 73 ? 3.998 -10.969 -4.688 1 98.81 73 GLN B CA 1
ATOM 1822 C C . GLN B 1 73 ? 5.363 -10.289 -4.754 1 98.81 73 GLN B C 1
ATOM 1824 O O . GLN B 1 73 ? 5.578 -9.25 -4.125 1 98.81 73 GLN B O 1
ATOM 1829 N N . TYR B 1 74 ? 6.281 -10.867 -5.5 1 98.88 74 TYR B N 1
ATOM 1830 C CA . TYR B 1 74 ? 7.641 -10.336 -5.566 1 98.88 74 TYR B CA 1
ATOM 1831 C C . TYR B 1 74 ? 8.156 -10.352 -7 1 98.88 74 TYR B C 1
ATOM 1833 O O . TYR B 1 74 ? 8.094 -11.375 -7.684 1 98.88 74 TYR B O 1
ATOM 1841 N N . VAL B 1 75 ? 8.656 -9.18 -7.453 1 98.62 75 VAL B N 1
ATOM 1842 C CA . VAL B 1 75 ? 9.25 -9.102 -8.789 1 98.62 75 VAL B CA 1
ATOM 1843 C C . VAL B 1 75 ? 10.75 -9.367 -8.703 1 98.62 75 VAL B C 1
ATOM 1845 O O . VAL B 1 75 ? 11.5 -8.562 -8.141 1 98.62 75 VAL B O 1
ATOM 1848 N N . VAL B 1 76 ? 11.125 -10.484 -9.266 1 98.62 76 VAL B N 1
ATOM 1849 C CA . VAL B 1 76 ? 12.539 -10.852 -9.305 1 98.62 76 VAL B CA 1
ATOM 1850 C C . VAL B 1 76 ? 13.25 -10.039 -10.391 1 98.62 76 VAL B C 1
ATOM 1852 O O . VAL B 1 76 ? 14.297 -9.438 -10.141 1 98.62 76 VAL B O 1
ATOM 1855 N N . SER B 1 77 ? 12.68 -10 -11.547 1 98.44 77 SER B N 1
ATOM 1856 C CA . SER B 1 77 ? 13.188 -9.211 -12.664 1 98.44 77 SER B CA 1
ATOM 1857 C C . SER B 1 77 ? 12.039 -8.656 -13.516 1 98.44 77 SER B C 1
ATOM 1859 O O . SER B 1 77 ? 10.961 -9.25 -13.57 1 98.44 77 SER B O 1
ATOM 1861 N N . GLY B 1 78 ? 12.32 -7.484 -14.18 1 97.25 78 GLY B N 1
ATOM 1862 C CA . GLY B 1 78 ? 11.289 -6.781 -14.93 1 97.25 78 GLY B CA 1
ATOM 1863 C C . GLY B 1 78 ? 10.461 -5.844 -14.078 1 97.25 78 GLY B C 1
ATOM 1864 O O . GLY B 1 78 ? 10.945 -5.316 -13.078 1 97.25 78 GLY B O 1
ATOM 1865 N N . GLU B 1 79 ? 9.359 -5.492 -14.633 1 96.69 79 GLU B N 1
ATOM 1866 C CA . GLU B 1 79 ? 8.414 -4.594 -13.969 1 96.69 79 GLU B CA 1
ATOM 1867 C C . GLU B 1 79 ? 6.98 -4.879 -14.406 1 96.69 79 GLU B C 1
ATOM 1869 O O . GLU B 1 79 ? 6.742 -5.281 -15.547 1 96.69 79 GLU B O 1
ATOM 1874 N N . GLU B 1 80 ? 6.109 -4.688 -13.461 1 97.69 80 GLU B N 1
ATOM 1875 C CA . GLU B 1 80 ? 4.684 -4.773 -13.773 1 97.69 80 GLU B CA 1
ATOM 1876 C C . GLU B 1 80 ? 3.885 -3.725 -13.008 1 97.69 80 GLU B C 1
ATOM 1878 O O . GLU B 1 80 ? 4.461 -2.871 -12.328 1 97.69 80 GLU B O 1
ATOM 1883 N N . GLU B 1 81 ? 2.639 -3.736 -13.266 1 96.5 81 GLU B N 1
ATOM 1884 C CA . GLU B 1 81 ? 1.675 -2.934 -12.516 1 96.5 81 GLU B CA 1
ATOM 1885 C C . GLU B 1 81 ? 0.613 -3.814 -11.867 1 96.5 81 GLU B C 1
ATOM 1887 O O . GLU B 1 81 ? 0.116 -4.758 -12.484 1 96.5 81 GLU B O 1
ATOM 1892 N N . PHE B 1 82 ? 0.291 -3.502 -10.602 1 97.06 82 PHE B N 1
ATOM 1893 C CA . PHE B 1 82 ? -0.774 -4.211 -9.898 1 97.06 82 PHE B CA 1
ATOM 1894 C C . PHE B 1 82 ? -2.002 -3.322 -9.742 1 97.06 82 PHE B C 1
ATOM 1896 O O . PHE B 1 82 ? -1.897 -2.193 -9.258 1 97.06 82 PHE B O 1
ATOM 1903 N N . GLY B 1 83 ? -3.117 -3.848 -10.156 1 97.69 83 GLY B N 1
ATOM 1904 C CA . GLY B 1 83 ? -4.355 -3.221 -9.719 1 97.69 83 GLY B CA 1
ATOM 1905 C C . GLY B 1 83 ? -4.711 -3.533 -8.281 1 97.69 83 GLY B C 1
ATOM 1906 O O . GLY B 1 83 ? -4.445 -4.633 -7.793 1 97.69 83 GLY B O 1
ATOM 1907 N N . TYR B 1 84 ? -5.305 -2.574 -7.613 1 98 84 TYR B N 1
ATOM 1908 C CA . TYR B 1 84 ? -5.73 -2.754 -6.227 1 98 84 TYR B CA 1
ATOM 1909 C C . TYR B 1 84 ? -7.004 -1.971 -5.941 1 98 84 TYR B C 1
ATOM 1911 O O . TYR B 1 84 ? -7.152 -0.827 -6.379 1 98 84 TYR B O 1
ATOM 1919 N N . LEU B 1 85 ? -7.887 -2.566 -5.262 1 96.5 85 LEU B N 1
ATOM 1920 C CA . LEU B 1 85 ? -8.969 -1.884 -4.562 1 96.5 85 LEU B CA 1
ATOM 1921 C C . LEU B 1 85 ? -9.461 -2.711 -3.379 1 96.5 85 LEU B C 1
ATOM 1923 O O . LEU B 1 85 ? -9.367 -3.939 -3.395 1 96.5 85 LEU B O 1
ATOM 1927 N N . PRO B 1 86 ? -9.953 -2.041 -2.338 1 96.06 86 PRO B N 1
ATOM 1928 C CA . PRO B 1 86 ? -10.5 -2.799 -1.212 1 96.06 86 PRO B CA 1
ATOM 1929 C C . PRO B 1 86 ? -11.75 -3.592 -1.589 1 96.06 86 PRO B C 1
ATOM 1931 O O . PRO B 1 86 ? -12.547 -3.141 -2.418 1 96.06 86 PRO B O 1
ATOM 1934 N N . LEU B 1 87 ? -11.938 -4.766 -1.082 1 94.56 87 LEU B N 1
ATOM 1935 C CA . LEU B 1 87 ? -13.117 -5.586 -1.333 1 94.56 87 LEU B CA 1
ATOM 1936 C C . LEU B 1 87 ? -14.391 -4.855 -0.911 1 94.56 87 LEU B C 1
ATOM 1938 O O . LEU B 1 87 ? -15.336 -4.758 -1.689 1 94.56 87 LEU B O 1
ATOM 1942 N N . ALA B 1 88 ? -14.484 -4.207 0.226 1 89.31 88 ALA B N 1
ATOM 1943 C CA . ALA B 1 88 ? -15.633 -3.465 0.737 1 89.31 88 ALA B CA 1
ATOM 1944 C C . ALA B 1 88 ? -16.938 -4.008 0.157 1 89.31 88 ALA B C 1
ATOM 1946 O O . ALA B 1 88 ? -17.266 -5.184 0.345 1 89.31 88 ALA B O 1
ATOM 1947 N N . ASN B 1 89 ? -17.703 -3.307 -0.644 1 87.44 89 ASN B N 1
ATOM 1948 C CA . ASN B 1 89 ? -19.016 -3.693 -1.162 1 87.44 89 ASN B CA 1
ATOM 1949 C C . ASN B 1 89 ? -18.953 -4.07 -2.641 1 87.44 89 ASN B C 1
ATOM 1951 O O . ASN B 1 89 ? -19.938 -3.979 -3.357 1 87.44 89 ASN B O 1
ATOM 1955 N N . GLN B 1 90 ? -17.797 -4.48 -3.023 1 91.88 90 GLN B N 1
ATOM 1956 C CA . GLN B 1 90 ? -17.641 -4.855 -4.426 1 91.88 90 GLN B CA 1
ATOM 1957 C C . GLN B 1 90 ? -18.359 -6.164 -4.73 1 91.88 90 GLN B C 1
ATOM 1959 O O . GLN B 1 90 ? -18.406 -7.062 -3.887 1 91.88 90 GLN B O 1
ATOM 1964 N N . ILE B 1 91 ? -18.875 -6.309 -6.004 1 92.56 91 ILE B N 1
ATOM 1965 C CA . ILE B 1 91 ? -19.609 -7.484 -6.445 1 92.56 91 ILE B CA 1
ATOM 1966 C C . ILE B 1 91 ? -18.75 -8.289 -7.426 1 92.56 91 ILE B C 1
ATOM 1968 O O . ILE B 1 91 ? -18.406 -7.793 -8.5 1 92.56 91 ILE B O 1
ATOM 1972 N N . PRO B 1 92 ? -18.516 -9.492 -7.07 1 94.5 92 PRO B N 1
ATOM 1973 C CA . PRO B 1 92 ? -17.703 -10.305 -7.984 1 94.5 92 PRO B CA 1
ATOM 1974 C C . PRO B 1 92 ? -18.438 -10.625 -9.289 1 94.5 92 PRO B C 1
ATOM 1976 O O . PRO B 1 92 ? -19.672 -10.695 -9.305 1 94.5 92 PRO B O 1
ATOM 1979 N N . SER B 1 93 ? -17.688 -10.75 -10.359 1 93.5 93 SER B N 1
ATOM 1980 C CA . SER B 1 93 ? -18.266 -11.125 -11.648 1 93.5 93 SER B CA 1
ATOM 1981 C C . SER B 1 93 ? -18.609 -12.609 -11.688 1 93.5 93 SER B C 1
ATOM 1983 O O . SER B 1 93 ? -19.469 -13.031 -12.469 1 93.5 93 SER B O 1
ATOM 1985 N N . LYS B 1 94 ? -17.891 -13.406 -10.922 1 89.88 94 LYS B N 1
ATOM 1986 C CA . LYS B 1 94 ? -18.156 -14.836 -10.75 1 89.88 94 LYS B CA 1
ATOM 1987 C C . LYS B 1 94 ? -18.141 -15.227 -9.273 1 89.88 94 LYS B C 1
ATOM 1989 O O . LYS B 1 94 ? -17.469 -14.578 -8.469 1 89.88 94 LYS B O 1
ATOM 1994 N N . ALA B 1 95 ? -18.812 -16.25 -9.031 1 89.75 95 ALA B N 1
ATOM 1995 C CA . ALA B 1 95 ? -18.859 -16.734 -7.656 1 89.75 95 ALA B CA 1
ATOM 1996 C C . ALA B 1 95 ? -17.484 -17.219 -7.199 1 89.75 95 ALA B C 1
ATOM 1998 O O . ALA B 1 95 ? -16.672 -17.688 -8.008 1 89.75 95 ALA B O 1
ATOM 1999 N N . TYR B 1 96 ? -17.281 -17.031 -5.902 1 94.75 96 TYR B N 1
ATOM 2000 C CA . TYR B 1 96 ? -16.047 -17.5 -5.285 1 94.75 96 TYR B CA 1
ATOM 2001 C C . TYR B 1 96 ? -15.844 -18.984 -5.527 1 94.75 96 TYR B C 1
ATOM 2003 O O . TYR B 1 96 ? -16.766 -19.781 -5.332 1 94.75 96 TYR B O 1
ATOM 2011 N N . ASN B 1 97 ? -14.688 -19.328 -5.996 1 95.38 97 ASN B N 1
ATOM 2012 C CA . ASN B 1 97 ? -14.273 -20.719 -6.164 1 95.38 97 ASN B CA 1
ATOM 2013 C C . ASN B 1 97 ? -13.422 -21.188 -4.992 1 95.38 97 ASN B C 1
ATOM 2015 O O . ASN B 1 97 ? -12.227 -20.891 -4.922 1 95.38 97 ASN B O 1
ATOM 2019 N N . SER B 1 98 ? -13.93 -21.953 -4.125 1 93.56 98 SER B N 1
ATOM 2020 C CA . SER B 1 98 ? -13.242 -22.359 -2.904 1 93.56 98 SER B CA 1
ATOM 2021 C C . SER B 1 98 ? -12.086 -23.312 -3.211 1 93.56 98 SER B C 1
ATOM 2023 O O . SER B 1 98 ? -11.094 -23.344 -2.488 1 93.56 98 SER B O 1
ATOM 2025 N N . GLU B 1 99 ? -12.227 -24.062 -4.258 1 93.25 99 GLU B N 1
ATOM 2026 C CA . GLU B 1 99 ? -11.188 -25 -4.641 1 93.25 99 GLU B CA 1
ATOM 2027 C C . GLU B 1 99 ? -9.922 -24.281 -5.098 1 93.25 99 GLU B C 1
ATOM 2029 O O . GLU B 1 99 ? -8.812 -24.688 -4.773 1 93.25 99 GLU B O 1
ATOM 2034 N N . HIS B 1 100 ? -10.094 -23.25 -5.727 1 93.44 100 HIS B N 1
ATOM 2035 C CA . HIS B 1 100 ? -8.945 -22.531 -6.273 1 93.44 100 HIS B CA 1
ATOM 2036 C C . HIS B 1 100 ? -8.688 -21.25 -5.508 1 93.44 100 HIS B C 1
ATOM 2038 O O . HIS B 1 100 ? -7.738 -20.516 -5.809 1 93.44 100 HIS B O 1
ATOM 2044 N N . ASP B 1 101 ? -9.516 -20.922 -4.602 1 96.88 101 ASP B N 1
ATOM 2045 C CA . ASP B 1 101 ? -9.383 -19.797 -3.674 1 96.88 101 ASP B CA 1
ATOM 2046 C C . ASP B 1 101 ? -9.344 -18.469 -4.422 1 96.88 101 ASP B C 1
ATOM 2048 O O . ASP B 1 101 ? -8.422 -17.672 -4.234 1 96.88 101 ASP B O 1
ATOM 2052 N N . TYR B 1 102 ? -10.312 -18.25 -5.297 1 95.12 102 TYR B N 1
ATOM 2053 C CA . TYR B 1 102 ? -10.375 -16.906 -5.875 1 95.12 102 TYR B CA 1
ATOM 2054 C C . TYR B 1 102 ? -11.797 -16.578 -6.336 1 95.12 102 TYR B C 1
ATOM 2056 O O . TYR B 1 102 ? -12.594 -17.484 -6.598 1 95.12 102 TYR B O 1
ATOM 2064 N N . ALA B 1 103 ? -12.156 -15.375 -6.332 1 95.75 103 ALA B N 1
ATOM 2065 C CA . ALA B 1 103 ? -13.25 -14.727 -7.047 1 95.75 103 ALA B CA 1
ATOM 2066 C C . ALA B 1 103 ? -12.734 -13.648 -7.992 1 95.75 103 ALA B C 1
ATOM 2068 O O . ALA B 1 103 ? -11.719 -13.008 -7.715 1 95.75 103 ALA B O 1
ATOM 2069 N N . ASN B 1 104 ? -13.461 -13.477 -9.094 1 96.5 104 ASN B N 1
ATOM 2070 C CA . ASN B 1 104 ? -13.031 -12.492 -10.078 1 96.5 104 ASN B CA 1
ATOM 2071 C C . ASN B 1 104 ? -13.945 -11.273 -10.078 1 96.5 104 ASN B C 1
ATOM 2073 O O . ASN B 1 104 ? -15.125 -11.375 -9.742 1 96.5 104 ASN B O 1
ATOM 2077 N N . PHE B 1 105 ? -13.336 -10.195 -10.375 1 96.75 105 PHE B N 1
ATOM 2078 C CA . PHE B 1 105 ? -14.031 -8.93 -10.578 1 96.75 105 PHE B CA 1
ATOM 2079 C C . PHE B 1 105 ? -13.664 -8.32 -11.93 1 96.75 105 PHE B C 1
ATOM 2081 O O . PHE B 1 105 ? -12.5 -8.359 -12.344 1 96.75 105 PHE B O 1
ATOM 2088 N N . ASP B 1 106 ? -14.625 -7.848 -12.57 1 94.56 106 ASP B N 1
ATOM 2089 C CA . ASP B 1 106 ? -14.422 -7.359 -13.93 1 94.56 106 ASP B CA 1
ATOM 2090 C C . ASP B 1 106 ? -13.672 -6.027 -13.93 1 94.56 106 ASP B C 1
ATOM 2092 O O . ASP B 1 106 ? -13.891 -5.191 -13.047 1 94.56 106 ASP B O 1
ATOM 2096 N N . TYR B 1 107 ? -12.859 -5.812 -14.953 1 95.75 107 TYR B N 1
ATOM 2097 C CA . TYR B 1 107 ? -12.062 -4.598 -15.086 1 95.75 107 TYR B CA 1
ATOM 2098 C C . TYR B 1 107 ? -12.961 -3.379 -15.281 1 95.75 107 TYR B C 1
ATOM 2100 O O . TYR B 1 107 ? -12.828 -2.385 -14.562 1 95.75 107 TYR B O 1
ATOM 2108 N N . GLU B 1 108 ? -13.922 -3.449 -16.188 1 95.06 108 GLU B N 1
ATOM 2109 C CA . GLU B 1 108 ? -14.703 -2.283 -16.594 1 95.06 108 GLU B CA 1
ATOM 2110 C C . GLU B 1 108 ? -15.523 -1.734 -15.43 1 95.06 108 GLU B C 1
ATOM 2112 O O . GLU B 1 108 ? -15.602 -0.519 -15.242 1 95.06 108 GLU B O 1
ATOM 2117 N N . SER B 1 109 ? -16.031 -2.627 -14.602 1 94.5 109 SER B N 1
ATOM 2118 C CA . SER B 1 109 ? -16.906 -2.215 -13.516 1 94.5 109 SER B CA 1
ATOM 2119 C C . SER B 1 109 ? -16.109 -1.699 -12.32 1 94.5 109 SER B C 1
ATOM 2121 O O . SER B 1 109 ? -16.672 -1.045 -11.43 1 94.5 109 SER B O 1
ATOM 2123 N N . ASN B 1 110 ? -14.703 -1.971 -12.344 1 95.19 110 ASN B N 1
ATOM 2124 C CA . ASN B 1 110 ? -13.945 -1.688 -11.133 1 95.19 110 ASN B CA 1
ATOM 2125 C C . ASN B 1 110 ? -12.789 -0.734 -11.406 1 95.19 110 ASN B C 1
ATOM 2127 O O . ASN B 1 110 ? -12.148 -0.243 -10.477 1 95.19 110 ASN B O 1
ATOM 2131 N N . LYS B 1 111 ? -12.555 -0.376 -12.609 1 94 111 LYS B N 1
ATOM 2132 C CA . LYS B 1 111 ? -11.375 0.378 -13.016 1 94 111 LYS B CA 1
ATOM 2133 C C . LYS B 1 111 ? -11.359 1.763 -12.375 1 94 111 LYS B C 1
ATOM 2135 O O . LYS B 1 111 ? -10.289 2.279 -12.031 1 94 111 LYS B O 1
ATOM 2140 N N . ASP B 1 112 ? -12.492 2.363 -12.133 1 89.94 112 ASP B N 1
ATOM 2141 C CA . ASP B 1 112 ? -12.547 3.738 -11.641 1 89.94 112 ASP B CA 1
ATOM 2142 C C . ASP B 1 112 ? -12.25 3.801 -10.148 1 89.94 112 ASP B C 1
ATOM 2144 O O . ASP B 1 112 ? -11.875 4.852 -9.625 1 89.94 112 ASP B O 1
ATOM 2148 N N . ASP B 1 113 ? -12.391 2.654 -9.461 1 91.38 113 ASP B N 1
ATOM 2149 C CA . ASP B 1 113 ? -12.141 2.586 -8.023 1 91.38 113 ASP B CA 1
ATOM 2150 C C . ASP B 1 113 ? -10.742 2.033 -7.742 1 91.38 113 ASP B C 1
ATOM 2152 O O . ASP B 1 113 ? -10.289 2.053 -6.598 1 91.38 113 ASP B O 1
ATOM 2156 N N . ALA B 1 114 ? -10.055 1.66 -8.75 1 95.5 114 ALA B N 1
ATOM 2157 C CA . ALA B 1 114 ? -8.812 0.912 -8.562 1 95.5 114 ALA B CA 1
ATOM 2158 C C . ALA B 1 114 ? -7.594 1.823 -8.695 1 95.5 114 ALA B C 1
ATOM 2160 O O . ALA B 1 114 ? -7.652 2.852 -9.375 1 95.5 114 ALA B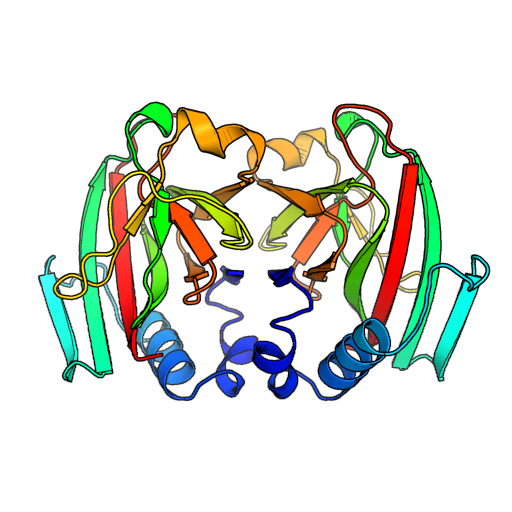 O 1
ATOM 2161 N N . ALA B 1 115 ? -6.602 1.478 -7.977 1 94.88 115 ALA B N 1
ATOM 2162 C CA . ALA B 1 115 ? -5.262 2.023 -8.188 1 94.88 115 ALA B CA 1
ATOM 2163 C C . ALA B 1 115 ? -4.391 1.053 -8.977 1 94.88 115 ALA B C 1
ATOM 2165 O O . ALA B 1 115 ? -4.586 -0.163 -8.914 1 94.88 115 ALA B O 1
ATOM 2166 N N . PHE B 1 116 ? -3.502 1.608 -9.711 1 95.88 116 PHE B N 1
ATOM 2167 C CA . PHE B 1 116 ? -2.521 0.798 -10.422 1 95.88 116 PHE B CA 1
ATOM 2168 C C . PHE B 1 116 ? -1.104 1.172 -10.008 1 95.88 116 PHE B C 1
ATOM 2170 O O . PHE B 1 116 ? -0.642 2.279 -10.289 1 95.88 116 PHE B O 1
ATOM 2177 N N . ILE B 1 117 ? -0.429 0.225 -9.352 1 96.31 117 ILE B N 1
ATOM 2178 C CA . ILE B 1 117 ? 0.831 0.494 -8.664 1 96.31 117 ILE B CA 1
ATOM 2179 C C . ILE B 1 117 ? 1.973 -0.223 -9.383 1 96.31 117 ILE B C 1
ATOM 2181 O O . ILE B 1 117 ? 1.949 -1.446 -9.531 1 96.31 117 ILE B O 1
ATOM 2185 N N . PRO B 1 118 ? 2.941 0.543 -9.797 1 95.25 118 PRO B N 1
ATOM 2186 C CA . PRO B 1 118 ? 4.113 -0.128 -10.367 1 95.25 118 PRO B CA 1
ATOM 2187 C C . PRO B 1 118 ? 4.867 -0.967 -9.336 1 95.25 118 PRO B C 1
ATOM 2189 O O . PRO B 1 118 ? 5.023 -0.548 -8.188 1 95.25 118 PRO B O 1
ATOM 2192 N N . LEU B 1 119 ? 5.242 -2.104 -9.695 1 96.38 119 LEU B N 1
ATOM 2193 C CA . LEU B 1 119 ? 6.117 -2.982 -8.938 1 96.38 119 LEU B CA 1
ATOM 2194 C C . LEU B 1 119 ? 7.348 -3.369 -9.75 1 96.38 119 LEU B C 1
ATOM 2196 O O . LEU B 1 119 ? 7.227 -4.02 -10.789 1 96.38 119 LEU B O 1
ATOM 2200 N N . LYS B 1 120 ? 8.469 -2.947 -9.266 1 95.75 120 LYS B N 1
ATOM 2201 C CA . LYS B 1 120 ? 9.742 -3.168 -9.953 1 95.75 120 LYS B CA 1
ATOM 2202 C C . LYS B 1 120 ? 10.562 -4.25 -9.258 1 95.75 120 LYS B C 1
ATOM 2204 O O . LYS B 1 120 ? 10.242 -4.66 -8.141 1 95.75 120 LYS B O 1
ATOM 2209 N N . ALA B 1 121 ? 11.602 -4.668 -10 1 97.25 121 ALA B N 1
ATOM 2210 C CA . ALA B 1 121 ? 12.5 -5.668 -9.422 1 97.25 121 ALA B CA 1
ATOM 2211 C C . ALA B 1 121 ? 12.945 -5.266 -8.023 1 97.25 121 ALA B C 1
ATOM 2213 O O . ALA B 1 121 ? 13.312 -4.113 -7.789 1 97.25 121 ALA B O 1
ATOM 2214 N N . GLY B 1 122 ? 12.812 -6.23 -7.102 1 97.44 122 GLY B N 1
ATOM 2215 C CA . GLY B 1 122 ? 13.227 -5.977 -5.73 1 97.44 122 GLY B CA 1
ATOM 2216 C C . GLY B 1 122 ? 12.086 -5.516 -4.84 1 97.44 122 GLY B C 1
ATOM 2217 O O . GLY B 1 122 ? 12.258 -5.395 -3.625 1 97.44 122 GLY B O 1
ATOM 2218 N N . MET B 1 123 ? 10.969 -5.246 -5.422 1 97.81 123 MET B N 1
ATOM 2219 C CA . MET B 1 123 ? 9.797 -4.832 -4.652 1 97.81 123 MET B CA 1
ATOM 2220 C C . MET B 1 123 ? 8.844 -6 -4.434 1 97.81 123 MET B C 1
ATOM 2222 O O . MET B 1 123 ? 8.82 -6.941 -5.227 1 97.81 123 MET B O 1
ATOM 2226 N N . PHE B 1 124 ? 8.078 -5.898 -3.316 1 98.69 124 PHE B N 1
ATOM 2227 C CA . PHE B 1 124 ? 7.02 -6.863 -3.043 1 98.69 124 PHE B CA 1
ATOM 2228 C C . PHE B 1 124 ? 5.711 -6.156 -2.709 1 98.69 124 PHE B C 1
ATOM 2230 O O . PHE B 1 124 ? 5.707 -4.965 -2.393 1 98.69 124 PHE B O 1
ATOM 2237 N N . ALA B 1 125 ? 4.641 -6.898 -2.842 1 98.69 125 ALA B N 1
ATOM 2238 C CA . ALA B 1 125 ? 3.311 -6.488 -2.393 1 98.69 125 ALA B CA 1
ATOM 2239 C C . ALA B 1 125 ? 2.629 -7.605 -1.607 1 98.69 125 ALA B C 1
ATOM 2241 O O . ALA B 1 125 ? 2.732 -8.781 -1.968 1 98.69 125 ALA B O 1
ATOM 2242 N N . LEU B 1 126 ? 1.99 -7.258 -0.505 1 98.75 126 LEU B N 1
ATOM 2243 C CA . LEU B 1 126 ? 1.125 -8.164 0.243 1 98.75 126 LEU B CA 1
ATOM 2244 C C . LEU B 1 126 ? -0.344 -7.832 0.004 1 98.75 126 LEU B C 1
ATOM 2246 O O . LEU B 1 126 ? -0.761 -6.684 0.17 1 98.75 126 LEU B O 1
ATOM 2250 N N . PHE B 1 127 ? -1.05 -8.836 -0.408 1 98.62 127 PHE B N 1
ATOM 2251 C CA . PHE B 1 127 ? -2.496 -8.719 -0.541 1 98.62 127 PHE B CA 1
ATOM 2252 C C . PHE B 1 127 ? -3.211 -9.648 0.428 1 98.62 127 PHE B C 1
ATOM 2254 O O . PHE B 1 127 ? -3.102 -10.875 0.315 1 98.62 127 PHE B O 1
ATOM 2261 N N . PHE B 1 128 ? -3.963 -9.086 1.356 1 98.19 128 PHE B N 1
ATOM 2262 C CA . PHE B 1 128 ? -4.75 -9.82 2.342 1 98.19 128 PHE B CA 1
ATOM 2263 C C . PHE B 1 128 ? -6.105 -10.211 1.77 1 98.19 128 PHE B C 1
ATOM 2265 O O . PHE B 1 128 ? -6.465 -9.797 0.666 1 98.19 128 PHE B O 1
ATOM 2272 N N . PRO B 1 129 ? -6.863 -11.047 2.432 1 96.44 129 PRO B N 1
ATOM 2273 C CA . PRO B 1 129 ? -8.141 -11.547 1.918 1 96.44 129 PRO B CA 1
ATOM 2274 C C . PRO B 1 129 ? -9.117 -10.43 1.579 1 96.44 129 PRO B C 1
ATOM 2276 O O . PRO B 1 129 ? -10.023 -10.617 0.764 1 96.44 129 PRO B O 1
ATOM 2279 N N . ASP B 1 130 ? -8.961 -9.242 2.074 1 95.69 130 ASP B N 1
ATOM 2280 C CA . ASP B 1 130 ? -9.852 -8.125 1.769 1 95.69 130 ASP B CA 1
ATOM 2281 C C . ASP B 1 130 ? -9.281 -7.242 0.665 1 95.69 130 ASP B C 1
ATOM 2283 O O . ASP B 1 130 ? -9.82 -6.176 0.372 1 95.69 130 ASP B O 1
ATOM 2287 N N . ASP B 1 131 ? -8.266 -7.719 0.03 1 97.56 131 ASP B N 1
ATOM 2288 C CA . ASP B 1 131 ? -7.621 -6.934 -1.018 1 97.56 131 ASP B CA 1
ATOM 2289 C C . ASP B 1 131 ? -7.918 -7.512 -2.4 1 97.56 131 ASP B C 1
ATOM 2291 O O . ASP B 1 131 ? -7.43 -8.586 -2.746 1 97.56 131 ASP B O 1
ATOM 2295 N N . ILE B 1 132 ? -8.688 -6.785 -3.158 1 97.81 132 ILE B N 1
ATOM 2296 C CA . ILE B 1 132 ? -8.805 -7.105 -4.574 1 97.81 132 ILE B CA 1
ATOM 2297 C C . ILE B 1 132 ? -7.543 -6.656 -5.312 1 97.81 132 ILE B C 1
ATOM 2299 O O . ILE B 1 132 ? -7.035 -5.559 -5.074 1 97.81 132 ILE B O 1
ATOM 2303 N N . HIS B 1 133 ? -6.984 -7.539 -6.113 1 98.56 133 HIS B N 1
ATOM 2304 C CA . HIS B 1 133 ? -5.758 -7.18 -6.82 1 98.56 133 HIS B CA 1
ATOM 2305 C C . HIS B 1 133 ? -5.75 -7.746 -8.234 1 98.56 133 HIS B C 1
ATOM 2307 O O . HIS B 1 133 ? -6.562 -8.617 -8.562 1 98.56 133 HIS B O 1
ATOM 2313 N N . MET B 1 134 ? -4.953 -7.168 -9.102 1 98.25 134 MET B N 1
ATOM 2314 C CA . MET B 1 134 ? -4.754 -7.559 -10.5 1 98.25 134 MET B CA 1
ATOM 2315 C C . MET B 1 134 ? -3.271 -7.621 -10.836 1 98.25 134 MET B C 1
ATOM 2317 O O . MET B 1 134 ? -2.635 -6.59 -11.055 1 98.25 134 MET B O 1
ATOM 2321 N N . PRO B 1 135 ? -2.709 -8.836 -10.852 1 97.31 135 PRO B N 1
ATOM 2322 C CA . PRO B 1 135 ? -1.297 -8.961 -11.219 1 97.31 135 PRO B CA 1
ATOM 2323 C C . PRO B 1 135 ? -1.088 -9.031 -12.727 1 97.31 135 PRO B C 1
ATOM 2325 O O . PRO B 1 135 ? -2.053 -9.172 -13.484 1 97.31 135 PRO B O 1
ATOM 2328 N N . GLY B 1 136 ? 0.136 -8.836 -13.18 1 97.56 136 GLY B N 1
ATOM 2329 C CA . GLY B 1 136 ? 0.584 -9.25 -14.5 1 97.56 136 GLY B CA 1
ATOM 2330 C C . GLY B 1 136 ? 0.323 -8.211 -15.57 1 97.56 136 GLY B C 1
ATOM 2331 O O . GLY B 1 136 ? 0.292 -8.531 -16.766 1 97.56 136 GLY B O 1
ATOM 2332 N N . THR B 1 137 ? 0.108 -6.961 -15.133 1 97.62 137 THR B N 1
ATOM 2333 C CA . THR B 1 137 ? -0.274 -5.988 -16.156 1 97.62 137 THR B CA 1
ATOM 2334 C C . THR B 1 137 ? 0.851 -4.984 -16.391 1 97.62 137 THR B C 1
ATOM 2336 O O . THR B 1 137 ? 1.781 -4.887 -15.586 1 97.62 137 THR B O 1
ATOM 2339 N N . GLY B 1 138 ? 0.801 -4.316 -17.516 1 95.62 138 GLY B N 1
ATOM 2340 C CA . GLY B 1 138 ? 1.688 -3.24 -17.922 1 95.62 138 GLY B CA 1
ATOM 2341 C C . GLY B 1 138 ? 1.26 -2.586 -19.234 1 95.62 138 GLY B C 1
ATOM 2342 O O . GLY B 1 138 ? 0.579 -3.207 -20.047 1 95.62 138 GLY B O 1
ATOM 2343 N N . ALA B 1 139 ? 1.559 -1.297 -19.344 1 90.56 139 ALA B N 1
ATOM 2344 C CA . ALA B 1 139 ? 1.212 -0.564 -20.562 1 90.56 139 ALA B CA 1
ATOM 2345 C C . ALA B 1 139 ? 1.854 -1.204 -21.781 1 90.56 139 ALA B C 1
ATOM 2347 O O . ALA B 1 139 ? 1.229 -1.297 -22.844 1 90.56 139 ALA B O 1
ATOM 2348 N N . ASN B 1 140 ? 3.104 -1.556 -21.656 1 91.19 140 ASN B N 1
ATOM 2349 C CA . ASN B 1 140 ? 3.836 -2.287 -22.688 1 91.19 140 ASN B CA 1
ATOM 2350 C C . ASN B 1 140 ? 4.25 -3.674 -22.203 1 91.19 140 ASN B C 1
ATOM 2352 O O . ASN B 1 140 ? 4.602 -3.848 -21.031 1 91.19 140 ASN B O 1
ATOM 2356 N N . ALA B 1 141 ? 4.164 -4.594 -23.188 1 94 141 ALA B N 1
ATOM 2357 C CA . ALA B 1 141 ? 4.574 -5.953 -22.844 1 94 141 ALA B CA 1
ATOM 2358 C C . ALA B 1 141 ? 6.02 -5.98 -22.344 1 94 141 ALA B C 1
ATOM 2360 O O . ALA B 1 141 ? 6.914 -5.441 -23 1 94 141 ALA B O 1
ATOM 2361 N N . SER B 1 142 ? 6.184 -6.52 -21.234 1 95.44 142 SER B N 1
ATOM 2362 C CA . SER B 1 142 ? 7.496 -6.676 -20.609 1 95.44 142 SER B CA 1
ATOM 2363 C C . SER B 1 142 ? 7.645 -8.055 -19.984 1 95.44 142 SER B C 1
ATOM 2365 O O . SER B 1 142 ? 6.699 -8.578 -19.391 1 95.44 142 SER B O 1
ATOM 2367 N N . GLN B 1 143 ? 8.844 -8.617 -20.172 1 98.19 143 GLN B N 1
ATOM 2368 C CA . GLN B 1 143 ? 9.141 -9.898 -19.547 1 98.19 143 GLN B CA 1
ATOM 2369 C C . GLN B 1 143 ? 9.328 -9.734 -18.047 1 98.19 143 GLN B C 1
ATOM 2371 O O . GLN B 1 143 ? 10.094 -8.883 -17.594 1 98.19 143 GLN B O 1
ATOM 2376 N N . VAL B 1 144 ? 8.609 -10.594 -17.266 1 98.5 144 VAL B N 1
ATOM 2377 C CA . VAL B 1 144 ? 8.695 -10.516 -15.805 1 98.5 144 VAL B CA 1
ATOM 2378 C C . VAL B 1 144 ? 8.945 -11.914 -15.227 1 98.5 144 VAL B C 1
ATOM 2380 O O . VAL B 1 144 ? 8.32 -12.891 -15.656 1 98.5 144 VAL B O 1
ATOM 2383 N N . ARG B 1 145 ? 9.953 -12.086 -14.367 1 98.75 145 ARG B N 1
ATOM 2384 C CA . ARG B 1 145 ? 10.008 -13.203 -13.438 1 98.75 145 ARG B CA 1
ATOM 2385 C C . ARG B 1 145 ? 9.406 -12.828 -12.086 1 98.75 145 ARG B C 1
ATOM 2387 O O . ARG B 1 145 ? 9.898 -11.914 -11.414 1 98.75 145 ARG B O 1
ATOM 2394 N N . LYS B 1 146 ? 8.367 -13.516 -11.758 1 98.62 146 LYS B N 1
ATOM 2395 C CA . LYS B 1 146 ? 7.582 -13.234 -10.562 1 98.62 146 LYS B CA 1
ATOM 2396 C C . LYS B 1 146 ? 7.574 -14.43 -9.609 1 98.62 146 LYS B C 1
ATOM 2398 O O . LYS B 1 146 ? 7.496 -15.578 -10.055 1 98.62 146 LYS B O 1
ATOM 2403 N N . VAL B 1 147 ? 7.672 -14.086 -8.352 1 98.88 147 VAL B N 1
ATOM 2404 C CA . VAL B 1 147 ? 7.449 -15.086 -7.312 1 98.88 147 VAL B CA 1
ATOM 2405 C C . VAL B 1 147 ? 6.219 -14.711 -6.488 1 98.88 147 VAL B C 1
ATOM 2407 O O . VAL B 1 147 ? 6.074 -13.562 -6.07 1 98.88 147 VAL B O 1
ATOM 2410 N N . VAL B 1 148 ? 5.32 -15.641 -6.344 1 98.88 148 VAL B N 1
ATOM 2411 C CA . VAL B 1 148 ? 4.176 -15.508 -5.445 1 98.88 148 VAL B CA 1
ATOM 2412 C C . VAL B 1 148 ? 4.289 -16.516 -4.309 1 98.88 148 VAL B C 1
ATOM 2414 O O . VAL B 1 148 ? 4.391 -17.719 -4.555 1 98.88 148 VAL B O 1
ATOM 2417 N N . ILE B 1 149 ? 4.34 -16.047 -3.139 1 98.88 149 ILE B N 1
ATOM 2418 C CA . ILE B 1 149 ? 4.266 -16.938 -1.992 1 98.88 149 ILE B CA 1
ATOM 2419 C C . ILE B 1 149 ? 2.877 -16.859 -1.363 1 98.88 149 ILE B C 1
ATOM 2421 O O . ILE B 1 149 ? 2.436 -15.789 -0.949 1 98.88 149 ILE B O 1
ATOM 2425 N N . LYS B 1 150 ? 2.254 -17.953 -1.359 1 98.81 150 LYS B N 1
ATOM 2426 C CA . LYS B 1 150 ? 0.943 -18.078 -0.727 1 98.81 150 LYS B CA 1
ATOM 2427 C C . LYS B 1 150 ? 1.077 -18.375 0.764 1 98.81 150 LYS B C 1
ATOM 2429 O O . LYS B 1 150 ? 1.733 -19.344 1.153 1 98.81 150 LYS B O 1
ATOM 2434 N N . VAL B 1 151 ? 0.531 -17.531 1.591 1 98.75 151 VAL B N 1
ATOM 2435 C CA . VAL B 1 151 ? 0.542 -17.641 3.045 1 98.75 151 VAL B CA 1
ATOM 2436 C C . VAL B 1 151 ? -0.874 -17.906 3.553 1 98.75 151 VAL B C 1
ATOM 2438 O O . VAL B 1 151 ? -1.766 -17.078 3.381 1 98.75 151 VAL B O 1
ATOM 2441 N N . ARG B 1 152 ? -1.066 -19.031 4.133 1 97.75 152 ARG B N 1
ATOM 2442 C CA . ARG B 1 152 ? -2.393 -19.328 4.668 1 97.75 152 ARG B CA 1
ATOM 2443 C C . ARG B 1 152 ? -2.807 -18.266 5.691 1 97.75 152 ARG B C 1
ATOM 2445 O O . ARG B 1 152 ? -2.045 -17.953 6.605 1 97.75 152 ARG B O 1
ATOM 2452 N N . ALA B 1 153 ? -3.982 -17.672 5.438 1 91.69 153 ALA B N 1
ATOM 2453 C CA . ALA B 1 153 ? -4.473 -16.578 6.281 1 91.69 153 ALA B CA 1
ATOM 2454 C C . ALA B 1 153 ? -4.988 -17.109 7.613 1 91.69 153 ALA B C 1
ATOM 2456 O O . ALA B 1 153 ? -5.426 -18.266 7.703 1 91.69 153 ALA B O 1
#

Organism: Shewanella halifaxensis (strain HAW-EB4) (NCBI:txid458817)